Protein AF-A0A6G3ZE19-F1 (afdb_monomer_lite)

Sequence (238 aa):
MDHNRLGLTSGLGNVSIDSQGYLAPGDGRGIEMTGNVDITVTPPDTPRYLNRTYTRNLTMDRDRNLTVQLEKQAVGSPDISAFDVSATGQDVDLRFESNEQLSNVTVELGGDAAGTLTLADFSETNNSGTYVYSADVSSGRDGTFRATLIRAEDADGDDGASGRSESVTVDTEAPSVNVTVRDATDGNGVVNDGDEVRIEATVVENVTSVANVTADATGLGAGVVELTRRSPTPTPRR

Foldseek 3Di:
DDDDDDDPFKDWPQWDQDPVRDTDGHPDPDIDIDDFDFDFDDDPPDLQDPDDGDGDGDDDPDDPDDDDDDDGPPPAAWAKAPFDWDDDQQWIKTKIKTLADFPWWWKAKDWVFGDIDIPVQWDWDDDPRMIMTMHTRGGDDFTKIKIWTPFGAHPVGRTNRPRDMDMDGHDDDDKDKDKDKAFPPPRPRDDDPPTDIDIDIDIDDDHDDDPWDWDAPVVVVPGIGTDDDDPPDDDDDD

pLDDT: mean 80.15, std 20.49, range [32.19, 98.75]

Secondary structure (DSSP, 8-state):
--PPPPPTT-EEETEEE-TTS-EEE-SSSSPEEES---------SSGGGTT---------SS-S------------S--EEEEEEEEETTEEEEEEEESS-EEEEEEEEEET--EEEEGGG-EEEEETTEEEEEEEEE-S--EEEEEEEEEEEETT--B-----EEEEEE--SPPEEEEEEEE-SS-SS---TTPPEEEEEEEE-SSS-----EEEEGGGT-EEEEPPPPPPPPPPP-

Structure (mmCIF, N/CA/C/O backbone):
data_AF-A0A6G3ZE19-F1
#
_entry.id   AF-A0A6G3ZE19-F1
#
loop_
_atom_site.group_PDB
_atom_site.id
_atom_site.type_symbol
_atom_site.label_atom_id
_atom_site.label_alt_id
_atom_site.label_comp_id
_atom_site.label_asym_id
_atom_site.label_entity_id
_atom_site.label_seq_id
_atom_site.pdbx_PDB_ins_code
_atom_site.Cartn_x
_atom_site.Cartn_y
_atom_site.Cartn_z
_atom_site.occupancy
_atom_site.B_iso_or_equiv
_atom_site.auth_seq_id
_atom_site.auth_comp_id
_atom_site.auth_asym_id
_atom_site.auth_atom_id
_atom_site.pdbx_PDB_model_num
ATOM 1 N N . MET A 1 1 ? 19.698 15.635 -50.182 1.00 34.47 1 MET A N 1
ATOM 2 C CA . MET A 1 1 ? 20.598 14.513 -50.509 1.00 34.47 1 MET A CA 1
ATOM 3 C C . MET A 1 1 ? 21.898 14.841 -49.825 1.00 34.47 1 MET A C 1
ATOM 5 O O . MET A 1 1 ? 22.576 15.757 -50.271 1.00 34.47 1 MET A O 1
ATOM 9 N N . ASP A 1 2 ? 22.182 14.189 -48.707 1.00 34.19 2 ASP A N 1
ATOM 10 C CA . ASP A 1 2 ? 23.462 14.377 -48.037 1.00 34.19 2 ASP A CA 1
ATOM 11 C C . ASP A 1 2 ? 24.464 13.444 -48.702 1.00 34.19 2 ASP A C 1
ATOM 13 O O . ASP A 1 2 ? 24.286 12.227 -48.755 1.00 34.19 2 ASP A O 1
ATOM 17 N N . HIS A 1 3 ? 25.462 14.049 -49.335 1.00 32.19 3 HIS A N 1
ATOM 18 C CA . HIS A 1 3 ? 26.531 13.320 -49.990 1.00 32.19 3 HIS A CA 1
ATOM 19 C C . HIS A 1 3 ? 27.593 13.009 -48.940 1.00 32.19 3 HIS A C 1
ATOM 21 O O . HIS A 1 3 ? 28.161 13.924 -48.343 1.00 32.19 3 HIS A O 1
ATOM 27 N N . ASN A 1 4 ? 27.884 11.725 -48.747 1.00 36.91 4 ASN A N 1
ATOM 28 C CA . ASN A 1 4 ? 28.979 11.292 -47.888 1.00 36.91 4 ASN A CA 1
ATOM 29 C C . ASN A 1 4 ? 30.297 11.833 -48.453 1.00 36.91 4 ASN A C 1
ATOM 31 O O . ASN A 1 4 ? 30.671 11.537 -49.591 1.00 36.91 4 ASN A O 1
ATOM 35 N N . ARG A 1 5 ? 30.983 12.663 -47.668 1.00 45.59 5 ARG A N 1
ATOM 36 C CA . ARG A 1 5 ? 32.311 13.183 -47.992 1.00 45.59 5 ARG A CA 1
ATOM 37 C C . ARG A 1 5 ? 33.356 12.320 -47.300 1.00 45.59 5 ARG A C 1
ATOM 39 O O . ARG A 1 5 ? 33.256 12.079 -46.104 1.00 45.59 5 ARG A O 1
ATOM 46 N N . LEU A 1 6 ? 34.358 11.881 -48.057 1.00 47.91 6 LEU A N 1
ATOM 47 C CA . LEU A 1 6 ? 35.570 11.298 -47.489 1.00 47.91 6 LEU A CA 1
ATOM 48 C C . LEU A 1 6 ? 36.276 12.360 -46.631 1.00 47.91 6 LEU A C 1
ATOM 50 O O . LEU A 1 6 ? 36.337 13.531 -47.021 1.00 47.91 6 LEU A O 1
ATOM 54 N N . GLY A 1 7 ? 36.762 11.963 -45.454 1.00 45.22 7 GLY A N 1
ATOM 55 C CA . GLY A 1 7 ? 37.506 12.847 -44.562 1.00 45.22 7 GLY A CA 1
ATOM 56 C C . GLY A 1 7 ? 38.810 13.317 -45.209 1.00 45.22 7 GLY A C 1
ATOM 57 O O . GLY A 1 7 ? 39.361 12.654 -46.084 1.00 45.22 7 GLY A O 1
ATOM 58 N N . LEU A 1 8 ? 39.337 14.462 -44.766 1.00 47.94 8 LEU A N 1
ATOM 59 C CA . LEU A 1 8 ? 40.560 15.074 -45.320 1.00 47.94 8 LEU A CA 1
ATOM 60 C C . LEU A 1 8 ? 41.825 14.194 -45.197 1.00 47.94 8 LEU A C 1
ATOM 62 O O . LEU A 1 8 ? 42.864 14.540 -45.750 1.00 47.94 8 LEU A O 1
ATOM 66 N N . THR A 1 9 ? 41.746 13.072 -44.479 1.00 44.56 9 THR A N 1
ATOM 67 C CA . THR A 1 9 ? 42.825 12.095 -44.267 1.00 44.56 9 THR A CA 1
ATOM 68 C C . THR A 1 9 ? 42.580 10.749 -44.960 1.00 44.56 9 THR A C 1
ATOM 70 O O . THR A 1 9 ? 43.378 9.830 -44.790 1.00 44.56 9 THR A O 1
ATOM 73 N N . SER A 1 10 ? 41.499 10.607 -45.733 1.00 45.00 10 SER A N 1
ATOM 74 C CA . SER A 1 10 ? 41.161 9.374 -46.450 1.00 45.00 10 SER A CA 1
ATOM 75 C C . SER A 1 10 ? 41.803 9.362 -47.846 1.00 45.00 10 SER A C 1
ATOM 77 O O . SER A 1 10 ? 41.571 10.266 -48.648 1.00 45.00 10 SER A O 1
ATOM 79 N N . GLY A 1 11 ? 42.590 8.332 -48.159 1.00 54.56 11 GLY A N 1
ATOM 80 C CA . GLY A 1 11 ? 43.169 8.085 -49.481 1.00 54.56 11 GLY A CA 1
ATOM 81 C C . GLY A 1 11 ? 42.494 6.911 -50.196 1.00 54.56 11 GLY A C 1
ATOM 82 O O . GLY A 1 11 ? 42.144 5.910 -49.573 1.00 54.56 11 GLY A O 1
ATOM 83 N N . LEU A 1 12 ? 42.324 7.016 -51.517 1.00 55.16 12 LEU A N 1
ATOM 84 C CA . LEU A 1 12 ? 42.020 5.867 -52.374 1.00 55.16 12 LEU A CA 1
ATOM 85 C C . LEU A 1 12 ? 43.349 5.321 -52.908 1.00 55.16 12 LEU A C 1
ATOM 87 O O . LEU A 1 12 ? 43.943 5.883 -53.825 1.00 55.16 12 LEU A O 1
ATOM 91 N N . GLY A 1 13 ? 43.846 4.246 -52.308 1.00 60.00 13 GLY A N 1
ATOM 92 C CA . GLY A 1 13 ? 44.901 3.434 -52.891 1.00 60.00 13 GLY A CA 1
ATOM 93 C C . GLY A 1 13 ? 44.385 2.726 -54.144 1.00 60.00 13 GLY A C 1
ATOM 94 O O . GLY A 1 13 ? 43.267 2.206 -54.179 1.00 60.00 13 GLY A O 1
ATOM 95 N N . ASN A 1 14 ? 45.221 2.705 -55.184 1.00 57.81 14 ASN A N 1
ATOM 96 C CA . ASN A 1 14 ? 44.976 1.990 -56.436 1.00 57.81 14 ASN A CA 1
ATOM 97 C C . ASN A 1 14 ? 43.855 2.555 -57.341 1.00 57.81 14 ASN A C 1
ATOM 99 O O . ASN A 1 14 ? 43.327 1.858 -58.209 1.00 57.81 14 ASN A O 1
ATOM 103 N N . VAL A 1 15 ? 43.527 3.838 -57.177 1.00 59.66 15 VAL A N 1
ATOM 104 C CA . VAL A 1 15 ? 42.727 4.627 -58.125 1.00 59.66 15 VAL A CA 1
ATOM 105 C C . VAL A 1 15 ? 43.450 5.957 -58.343 1.00 59.66 15 VAL A C 1
ATOM 107 O O . VAL A 1 15 ? 43.863 6.598 -57.379 1.00 59.66 15 VAL A O 1
ATOM 110 N N . SER A 1 16 ? 43.644 6.366 -59.594 1.00 65.69 16 SER A N 1
ATOM 111 C CA . SER A 1 16 ? 44.195 7.678 -59.952 1.00 65.69 16 SER A CA 1
ATOM 112 C C . SER A 1 16 ? 43.100 8.579 -60.521 1.00 65.69 16 SER A C 1
ATOM 114 O O . SER A 1 16 ? 42.027 8.109 -60.896 1.00 65.69 16 SER A O 1
ATOM 116 N N . ILE A 1 17 ? 43.345 9.888 -60.554 1.00 62.28 17 ILE A N 1
ATOM 117 C CA . ILE A 1 17 ? 42.498 10.832 -61.285 1.00 62.28 17 ILE A CA 1
ATOM 118 C C . ILE A 1 17 ? 43.208 11.129 -62.603 1.00 62.28 17 ILE A C 1
ATOM 120 O O . ILE A 1 17 ? 44.372 11.536 -62.596 1.00 62.28 17 ILE A O 1
ATOM 124 N N . ASP A 1 18 ? 42.537 10.890 -63.728 1.00 62.12 18 ASP A N 1
ATOM 125 C CA . ASP A 1 18 ? 43.105 11.166 -65.042 1.00 62.12 18 ASP A CA 1
ATOM 126 C C . ASP A 1 18 ? 43.168 12.675 -65.339 1.00 62.12 18 ASP A C 1
ATOM 128 O O . ASP A 1 18 ? 42.662 13.522 -64.600 1.00 62.12 18 ASP A O 1
ATOM 132 N N . SER A 1 19 ? 43.791 13.032 -66.463 1.00 59.66 19 SER A N 1
ATOM 133 C CA . SER A 1 19 ? 43.926 14.435 -66.888 1.00 59.66 19 SER A CA 1
ATOM 134 C C . SER A 1 19 ? 42.597 15.169 -67.136 1.00 59.66 19 SER A C 1
ATOM 136 O O . SER A 1 19 ? 42.611 16.377 -67.362 1.00 59.66 19 SER A O 1
ATOM 138 N N . GLN A 1 20 ? 41.466 14.458 -67.136 1.00 59.12 20 GLN A N 1
ATOM 139 C CA . GLN A 1 20 ? 40.115 14.983 -67.331 1.00 59.12 20 GLN A CA 1
ATOM 140 C C . GLN A 1 20 ? 39.283 14.960 -66.036 1.00 59.12 20 GLN A C 1
ATOM 142 O O . GLN A 1 20 ? 38.123 15.369 -66.051 1.00 59.12 20 GLN A O 1
ATOM 147 N N . GLY A 1 21 ? 39.865 14.536 -64.909 1.00 50.88 21 GLY A N 1
ATOM 148 C CA . GLY A 1 21 ? 39.198 14.517 -63.609 1.00 50.88 21 GLY A CA 1
ATOM 149 C C . GLY A 1 21 ? 38.391 13.248 -63.323 1.00 50.88 21 GLY A C 1
ATOM 150 O O . GLY A 1 21 ? 37.690 13.209 -62.311 1.00 50.88 21 GLY A O 1
ATOM 151 N N . TYR A 1 22 ? 38.471 12.216 -64.169 1.00 49.94 22 TYR A N 1
ATOM 152 C CA . TYR A 1 22 ? 37.779 10.947 -63.938 1.00 49.94 22 TYR A CA 1
ATOM 153 C C . TYR A 1 22 ? 38.628 9.986 -63.107 1.00 49.94 22 TYR A C 1
ATOM 155 O O . TYR A 1 22 ? 39.854 9.965 -63.199 1.00 49.94 22 TYR A O 1
ATOM 163 N N . LEU A 1 23 ? 37.955 9.159 -62.305 1.00 58.16 23 LEU A N 1
ATOM 164 C CA . LEU A 1 23 ? 38.597 8.073 -61.570 1.00 58.16 23 LEU A CA 1
ATOM 165 C C . LEU A 1 23 ? 39.029 6.972 -62.549 1.00 58.16 23 LEU A C 1
ATOM 167 O O . LEU A 1 23 ? 38.192 6.399 -63.248 1.00 58.16 23 LEU A O 1
ATOM 171 N N . ALA A 1 24 ? 40.320 6.654 -62.563 1.00 58.03 24 ALA A N 1
ATOM 172 C CA . ALA A 1 24 ? 40.921 5.594 -63.359 1.00 58.03 24 ALA A CA 1
ATOM 173 C C . ALA A 1 24 ? 41.498 4.497 -62.442 1.00 58.03 24 ALA A C 1
ATOM 175 O O . ALA A 1 24 ? 42.141 4.813 -61.437 1.00 58.03 24 ALA A O 1
ATOM 176 N N . PRO A 1 25 ? 41.288 3.206 -62.750 1.00 60.12 25 PRO A N 1
ATOM 177 C CA . PRO A 1 25 ? 41.863 2.118 -61.963 1.00 60.12 25 PRO A CA 1
ATOM 178 C C . PRO A 1 25 ? 43.397 2.130 -62.060 1.00 60.12 25 PRO A C 1
ATOM 180 O O . PRO A 1 25 ? 43.951 2.333 -63.139 1.00 60.12 25 PRO A O 1
ATOM 183 N N . GLY A 1 26 ? 44.078 1.925 -60.931 1.00 65.50 26 GLY A N 1
ATOM 184 C CA . GLY A 1 26 ? 45.522 1.687 -60.882 1.00 65.50 26 GLY A CA 1
ATOM 185 C C . GLY A 1 26 ? 45.899 0.247 -61.251 1.00 65.50 26 GLY A C 1
ATOM 186 O O . GLY A 1 26 ? 45.035 -0.588 -61.520 1.00 65.50 26 GLY A O 1
ATOM 187 N N . ASP A 1 27 ? 47.200 -0.055 -61.241 1.00 63.69 27 ASP A N 1
ATOM 188 C CA . ASP A 1 27 ? 47.757 -1.340 -61.704 1.00 63.69 27 ASP A CA 1
ATOM 189 C C . ASP A 1 27 ? 47.481 -2.539 -60.765 1.00 63.69 27 ASP A C 1
ATOM 191 O O . ASP A 1 27 ? 47.719 -3.697 -61.120 1.00 63.69 27 ASP A O 1
ATOM 195 N N . GLY A 1 28 ? 46.989 -2.296 -59.549 1.00 58.66 28 GLY A N 1
ATOM 196 C CA . GLY A 1 28 ? 46.592 -3.328 -58.591 1.00 58.66 28 GLY A CA 1
ATOM 197 C C . GLY A 1 28 ? 45.170 -3.857 -58.822 1.00 58.66 28 GLY A C 1
ATOM 198 O O . GLY A 1 28 ? 44.357 -3.271 -59.538 1.00 58.66 28 GLY A O 1
ATOM 199 N N . ARG A 1 29 ? 44.811 -4.965 -58.164 1.00 52.25 29 ARG A N 1
ATOM 200 C CA . ARG A 1 29 ? 43.426 -5.468 -58.160 1.00 52.25 29 ARG A CA 1
ATOM 201 C C . ARG A 1 29 ? 42.640 -4.861 -56.996 1.00 52.25 29 ARG A C 1
ATOM 203 O O . ARG A 1 29 ? 43.008 -5.075 -55.848 1.00 52.25 29 ARG A O 1
ATOM 210 N N . GLY A 1 30 ? 41.508 -4.226 -57.299 1.00 54.94 30 GLY A N 1
ATOM 211 C CA . GLY A 1 30 ? 40.561 -3.701 -56.306 1.00 54.94 30 GLY A CA 1
ATOM 212 C C . GLY A 1 30 ? 40.768 -2.223 -55.968 1.00 54.94 30 GLY A C 1
ATOM 213 O O . GLY A 1 30 ? 41.707 -1.592 -56.442 1.00 54.94 30 GLY A O 1
ATOM 214 N N . ILE A 1 31 ? 39.856 -1.680 -55.164 1.00 57.56 31 ILE A N 1
ATOM 215 C CA . ILE A 1 31 ? 39.948 -0.336 -54.581 1.00 57.56 31 ILE A CA 1
ATOM 216 C C . ILE A 1 31 ? 40.436 -0.524 -53.145 1.00 57.56 31 ILE A C 1
ATOM 218 O O . ILE A 1 31 ? 39.810 -1.268 -52.390 1.00 57.56 31 ILE A O 1
ATOM 222 N N . GLU A 1 32 ? 41.542 0.117 -52.775 1.00 53.50 32 GLU A N 1
ATOM 223 C CA . GLU A 1 32 ? 42.041 0.137 -51.400 1.00 53.50 32 GLU A CA 1
ATOM 224 C C . GLU A 1 32 ? 41.673 1.490 -50.785 1.00 53.50 32 GLU A C 1
ATOM 226 O O . GLU A 1 32 ? 41.992 2.535 -51.340 1.00 53.50 32 GLU A O 1
ATOM 231 N N . MET A 1 33 ? 40.957 1.505 -49.665 1.00 55.44 33 MET A N 1
ATOM 232 C CA . MET A 1 33 ? 40.688 2.741 -48.925 1.00 55.44 33 MET A CA 1
ATOM 233 C C . MET A 1 33 ? 41.621 2.755 -47.719 1.00 55.44 33 MET A C 1
ATOM 235 O O . MET A 1 33 ? 41.529 1.872 -46.871 1.00 55.44 33 MET A O 1
ATOM 239 N N . THR A 1 34 ? 42.534 3.723 -47.652 1.00 50.06 34 THR A N 1
ATOM 240 C CA . THR A 1 34 ? 43.444 3.900 -46.515 1.00 50.06 34 THR A CA 1
ATOM 241 C C . THR A 1 34 ? 43.039 5.145 -45.730 1.00 50.06 34 THR A C 1
ATOM 243 O O . THR A 1 34 ? 42.884 6.229 -46.290 1.00 50.06 34 THR A O 1
ATOM 246 N N . GLY A 1 35 ? 42.816 4.993 -44.425 1.00 53.44 35 GLY A N 1
ATOM 247 C CA . GLY A 1 35 ? 42.426 6.085 -43.528 1.00 53.44 35 GLY A CA 1
ATOM 248 C C . GLY A 1 35 ? 41.257 5.726 -42.612 1.00 53.44 35 GLY A C 1
ATOM 249 O O . GLY A 1 35 ? 40.687 4.640 -42.697 1.00 53.44 35 GLY A O 1
ATOM 250 N N . ASN A 1 36 ? 40.912 6.648 -41.714 1.00 50.25 36 ASN A N 1
ATOM 251 C CA . ASN A 1 36 ? 39.804 6.461 -40.781 1.00 50.25 36 ASN A CA 1
ATOM 252 C C . ASN A 1 36 ? 38.470 6.509 -41.542 1.00 50.25 36 ASN A C 1
ATOM 254 O O . ASN A 1 36 ? 38.228 7.433 -42.322 1.00 50.25 36 ASN A O 1
ATOM 258 N N . VAL A 1 37 ? 37.608 5.523 -41.298 1.00 54.22 37 VAL A N 1
ATOM 259 C CA . VAL A 1 37 ? 36.220 5.493 -41.768 1.00 54.22 37 VAL A CA 1
ATOM 260 C C . VAL A 1 37 ? 35.322 5.646 -40.549 1.00 54.22 37 VAL A C 1
ATOM 262 O O . VAL A 1 37 ? 35.336 4.787 -39.668 1.00 54.22 37 VAL A O 1
ATOM 265 N N . ASP A 1 38 ? 34.531 6.716 -40.513 1.00 53.81 38 ASP A N 1
ATOM 266 C CA . ASP A 1 38 ? 33.501 6.899 -39.493 1.00 53.81 38 ASP A CA 1
ATOM 267 C C . ASP A 1 38 ? 32.202 6.237 -39.963 1.00 53.81 38 ASP A C 1
ATOM 269 O O . ASP A 1 38 ? 31.655 6.571 -41.016 1.00 53.81 38 ASP A O 1
ATOM 273 N N . ILE A 1 39 ? 31.701 5.281 -39.182 1.00 58.16 39 ILE A N 1
ATOM 274 C CA . ILE A 1 39 ? 30.388 4.665 -39.391 1.00 58.16 39 ILE A CA 1
ATOM 275 C C . ILE A 1 39 ? 29.471 5.176 -38.285 1.00 58.16 39 ILE A C 1
ATOM 277 O O . ILE A 1 39 ? 29.672 4.861 -37.113 1.00 58.16 39 ILE A O 1
ATOM 281 N N . THR A 1 40 ? 28.452 5.951 -38.652 1.00 54.38 40 THR A N 1
ATOM 282 C CA . THR A 1 40 ? 27.410 6.398 -37.722 1.00 54.38 40 THR A CA 1
ATOM 283 C C . THR A 1 40 ? 26.181 5.515 -37.878 1.00 54.38 40 THR A C 1
ATOM 285 O O . THR A 1 40 ? 25.619 5.412 -38.967 1.00 54.38 40 THR A O 1
ATOM 288 N N . VAL A 1 41 ? 25.754 4.880 -36.788 1.00 58.38 41 VAL A N 1
ATOM 289 C CA . VAL A 1 41 ? 24.484 4.151 -36.722 1.00 58.38 41 VAL A CA 1
ATOM 290 C C . VAL A 1 41 ? 23.542 4.941 -35.824 1.00 58.38 41 VAL A C 1
ATOM 292 O O . VAL A 1 41 ? 23.853 5.158 -34.655 1.00 58.38 41 VAL A O 1
ATOM 295 N N . THR A 1 42 ? 22.401 5.362 -36.366 1.00 59.56 42 THR A N 1
ATOM 296 C CA . THR A 1 42 ? 21.306 5.954 -35.589 1.00 59.56 42 THR A CA 1
ATOM 297 C C . THR A 1 42 ? 20.271 4.859 -35.334 1.00 59.56 42 THR A C 1
ATOM 299 O O . THR A 1 42 ? 19.582 4.458 -36.275 1.00 59.56 42 THR A O 1
ATOM 302 N N . PRO A 1 43 ? 20.194 4.300 -34.116 1.00 55.88 43 PRO A N 1
ATOM 303 C CA . PRO A 1 43 ? 19.164 3.324 -33.789 1.00 55.88 43 PRO A CA 1
ATOM 304 C C . PRO A 1 43 ? 17.772 3.985 -33.779 1.00 55.88 43 PRO A C 1
ATOM 306 O O . PRO A 1 43 ? 17.677 5.205 -33.649 1.00 55.88 43 PRO A O 1
ATOM 309 N N . PRO A 1 44 ? 16.685 3.206 -33.928 1.00 53.34 44 PRO A N 1
ATOM 310 C CA . PRO A 1 44 ? 15.333 3.730 -33.774 1.00 53.34 44 PRO A CA 1
ATOM 311 C C . PRO A 1 44 ? 15.103 4.242 -32.347 1.00 53.34 44 PRO A C 1
ATOM 313 O O . PRO A 1 44 ? 15.581 3.626 -31.388 1.00 53.34 44 PRO A O 1
ATOM 316 N N . ASP A 1 45 ? 14.320 5.319 -32.229 1.00 53.91 45 ASP A N 1
ATOM 317 C CA . ASP A 1 45 ? 13.879 5.910 -30.959 1.00 53.91 45 ASP A CA 1
ATOM 318 C C . ASP A 1 45 ? 12.958 4.938 -30.219 1.00 53.91 45 ASP A C 1
ATOM 320 O O . ASP A 1 45 ? 11.731 4.977 -30.297 1.00 53.91 45 ASP A O 1
ATOM 324 N N . THR A 1 46 ? 13.589 4.004 -29.526 1.00 53.72 46 THR A N 1
ATOM 325 C CA . THR A 1 46 ? 12.958 3.031 -28.646 1.00 53.72 46 THR A CA 1
ATOM 326 C C . THR A 1 46 ? 13.642 3.124 -27.287 1.00 53.72 46 THR A C 1
ATOM 328 O O . THR A 1 46 ? 14.825 3.485 -27.236 1.00 53.72 46 THR A O 1
ATOM 331 N N . PRO A 1 47 ? 12.954 2.758 -26.190 1.00 54.41 47 PRO A N 1
ATOM 332 C CA . PRO A 1 47 ? 13.544 2.753 -24.849 1.00 54.41 47 PRO A CA 1
ATOM 333 C C . PRO A 1 47 ? 14.901 2.035 -24.785 1.00 54.41 47 PRO A C 1
ATOM 335 O O . PRO A 1 47 ? 15.815 2.463 -24.090 1.00 54.41 47 PRO A O 1
ATOM 338 N N . ARG A 1 48 ? 15.065 1.014 -25.633 1.00 52.66 48 ARG A N 1
ATOM 339 C CA . ARG A 1 48 ? 16.259 0.179 -25.767 1.00 52.66 48 ARG A CA 1
ATOM 340 C C . ARG A 1 48 ? 17.533 0.905 -26.233 1.00 52.66 48 ARG A C 1
ATOM 342 O O . ARG A 1 48 ? 18.624 0.371 -26.041 1.00 52.66 48 ARG A O 1
ATOM 349 N N . TYR A 1 49 ? 17.432 2.078 -26.868 1.00 55.34 49 TYR A N 1
ATOM 350 C CA . TYR A 1 49 ? 18.581 2.757 -27.496 1.00 55.34 49 TYR A CA 1
ATOM 351 C C . TYR A 1 49 ? 18.648 4.280 -27.252 1.00 55.34 49 TYR A C 1
ATOM 353 O O . TYR A 1 49 ? 19.339 4.991 -27.985 1.00 55.34 49 TYR A O 1
ATOM 361 N N . LEU A 1 50 ? 17.957 4.797 -26.230 1.00 47.97 50 LEU A N 1
ATOM 362 C CA . LEU A 1 50 ? 17.860 6.237 -25.952 1.00 47.97 50 LEU A CA 1
ATOM 363 C C . LEU A 1 50 ? 19.226 6.921 -25.722 1.00 47.97 50 LEU A C 1
ATOM 365 O O . LEU A 1 50 ? 19.997 6.553 -24.836 1.00 47.97 50 LEU A O 1
ATOM 369 N N . ASN A 1 51 ? 19.471 7.993 -26.488 1.00 40.47 51 ASN A N 1
ATOM 370 C CA . ASN A 1 51 ? 20.456 9.056 -26.232 1.00 40.47 51 ASN A CA 1
ATOM 371 C C . ASN A 1 51 ? 21.914 8.629 -25.962 1.00 40.47 51 ASN A C 1
ATOM 373 O O . ASN A 1 51 ? 22.628 9.292 -25.204 1.00 40.47 51 ASN A O 1
ATOM 377 N N . ARG A 1 52 ? 22.413 7.570 -26.611 1.00 45.47 52 ARG A N 1
ATOM 378 C CA . ARG A 1 52 ? 23.848 7.237 -26.573 1.00 45.47 52 ARG A CA 1
ATOM 379 C C . ARG A 1 52 ? 24.442 7.098 -27.970 1.00 45.47 52 ARG A C 1
ATOM 381 O O . ARG A 1 52 ? 23.918 6.390 -28.823 1.00 45.47 52 ARG A O 1
ATOM 388 N N . THR A 1 53 ? 25.579 7.754 -28.185 1.00 45.91 53 THR A N 1
ATOM 389 C CA . THR A 1 53 ? 26.413 7.552 -29.374 1.00 45.91 53 THR A CA 1
ATOM 390 C C . THR A 1 53 ? 27.240 6.286 -29.180 1.00 45.91 53 THR A C 1
ATOM 392 O O . THR A 1 53 ? 28.090 6.225 -28.291 1.00 45.91 53 THR A O 1
ATOM 395 N N . TYR A 1 54 ? 27.011 5.277 -30.016 1.00 51.97 54 TYR A N 1
ATOM 396 C CA . TYR A 1 54 ? 27.811 4.055 -30.026 1.00 51.97 54 TYR A CA 1
ATOM 397 C C . TYR A 1 54 ? 28.960 4.213 -31.020 1.00 51.97 54 TYR A C 1
ATOM 399 O O . TYR A 1 54 ? 28.800 3.994 -32.219 1.00 51.97 54 TYR A O 1
ATOM 407 N N . THR A 1 55 ? 30.127 4.612 -30.520 1.00 48.38 55 THR A N 1
ATOM 408 C CA . THR A 1 55 ? 31.334 4.760 -31.340 1.00 48.38 55 THR A CA 1
ATOM 409 C C . THR A 1 55 ? 32.185 3.502 -31.230 1.00 48.38 55 THR A C 1
ATOM 411 O O . THR A 1 55 ? 32.665 3.169 -30.147 1.00 48.38 55 THR A O 1
ATOM 414 N N . ARG A 1 56 ? 32.420 2.809 -32.350 1.00 51.53 56 ARG A N 1
ATOM 415 C CA . ARG A 1 56 ? 33.409 1.726 -32.425 1.00 51.53 56 ARG A CA 1
ATOM 416 C C . ARG A 1 56 ? 34.559 2.157 -33.324 1.00 51.53 56 ARG A C 1
ATOM 418 O O . ARG A 1 56 ? 34.373 2.322 -34.524 1.00 51.53 56 ARG A O 1
ATOM 425 N N . ASN A 1 57 ? 35.749 2.300 -32.743 1.00 51.25 57 ASN A N 1
ATOM 426 C CA . ASN A 1 57 ? 36.969 2.502 -33.518 1.00 51.25 57 ASN A CA 1
ATOM 427 C C . ASN A 1 57 ? 37.321 1.194 -34.229 1.00 51.25 57 ASN A C 1
ATOM 429 O O . ASN A 1 57 ? 37.488 0.157 -33.587 1.00 51.25 57 ASN A O 1
ATOM 433 N N . LEU A 1 58 ? 37.408 1.243 -35.552 1.00 53.28 58 LEU A N 1
ATOM 434 C CA . LEU A 1 58 ? 37.690 0.087 -36.388 1.00 53.28 58 LEU A CA 1
ATOM 435 C C . LEU A 1 58 ? 39.030 0.307 -37.073 1.00 53.28 58 LEU A C 1
ATOM 437 O O . LEU A 1 58 ? 39.160 1.167 -37.939 1.00 53.28 58 LEU A O 1
ATOM 441 N N . THR A 1 59 ? 40.034 -0.469 -36.679 1.00 49.66 59 THR A N 1
ATOM 442 C CA . THR A 1 59 ? 41.304 -0.527 -37.404 1.00 49.66 59 THR A CA 1
ATOM 443 C C . THR A 1 59 ? 41.156 -1.571 -38.505 1.00 49.66 59 THR A C 1
ATOM 445 O O . THR A 1 59 ? 41.118 -2.768 -38.229 1.00 49.66 59 THR A O 1
ATOM 448 N N . MET A 1 60 ? 40.991 -1.123 -39.749 1.00 54.41 60 MET A N 1
ATOM 449 C CA . MET A 1 60 ? 40.874 -2.008 -40.909 1.00 54.41 60 MET A CA 1
ATOM 450 C C . MET A 1 60 ? 42.258 -2.281 -41.495 1.00 54.41 60 MET A C 1
ATOM 452 O O . MET A 1 60 ? 42.775 -1.449 -42.231 1.00 54.41 60 MET A O 1
ATOM 456 N N . ASP A 1 61 ? 42.830 -3.453 -41.211 1.00 53.06 61 ASP A N 1
ATOM 457 C CA . ASP A 1 61 ? 44.062 -3.880 -41.888 1.00 53.06 61 ASP A CA 1
ATOM 458 C C . ASP A 1 61 ? 43.785 -4.759 -43.122 1.00 53.06 61 ASP A C 1
ATOM 460 O O . ASP A 1 61 ? 44.513 -4.626 -44.102 1.00 53.06 61 ASP A O 1
ATOM 464 N N . ARG A 1 62 ? 42.764 -5.651 -43.130 1.00 52.34 62 ARG A N 1
ATOM 465 C CA . ARG A 1 62 ? 42.468 -6.561 -44.278 1.00 52.34 62 ARG A CA 1
ATOM 466 C C . ARG A 1 62 ? 41.022 -7.088 -44.425 1.00 52.34 62 ARG A C 1
ATOM 468 O O . ARG A 1 62 ? 40.792 -7.981 -45.246 1.00 52.34 62 ARG A O 1
ATOM 475 N N . ASP A 1 63 ? 40.040 -6.601 -43.672 1.00 53.28 63 ASP A N 1
ATOM 476 C CA . ASP A 1 63 ? 38.738 -7.286 -43.598 1.00 53.28 63 ASP A CA 1
ATOM 477 C C . ASP A 1 63 ? 37.738 -6.841 -44.678 1.00 53.28 63 ASP A C 1
ATOM 479 O O . ASP A 1 63 ? 37.460 -5.658 -44.845 1.00 53.28 63 ASP A O 1
ATOM 483 N N . ARG A 1 64 ? 37.150 -7.812 -45.401 1.00 51.75 64 ARG A N 1
ATOM 484 C CA . ARG A 1 64 ? 36.102 -7.567 -46.418 1.00 51.75 64 ARG A CA 1
ATOM 485 C C . ARG A 1 64 ? 34.677 -7.532 -45.857 1.00 51.75 64 ARG A C 1
ATOM 487 O O . ARG A 1 64 ? 33.794 -7.001 -46.517 1.00 51.75 64 ARG A O 1
ATOM 494 N N . ASN A 1 65 ? 34.454 -8.109 -44.675 1.00 51.72 65 ASN A N 1
ATOM 495 C CA . ASN A 1 65 ? 33.133 -8.257 -44.062 1.00 51.72 65 ASN A CA 1
ATOM 496 C C . ASN A 1 65 ? 33.192 -7.780 -42.611 1.00 51.72 65 ASN 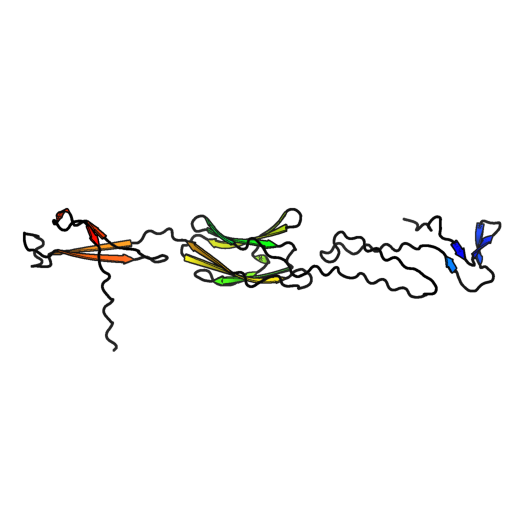A C 1
ATOM 498 O O . ASN A 1 65 ? 33.467 -8.559 -41.700 1.00 51.72 65 ASN A O 1
ATOM 502 N N . LEU A 1 66 ? 32.941 -6.493 -42.400 1.00 55.50 66 LEU A N 1
ATOM 503 C CA . LEU A 1 66 ? 32.858 -5.933 -41.064 1.00 55.50 66 LEU A CA 1
ATOM 504 C C . LEU A 1 66 ? 31.424 -6.046 -40.532 1.00 55.50 66 LEU A C 1
ATOM 506 O O . LEU A 1 66 ? 30.495 -5.520 -41.138 1.00 55.50 66 LEU A O 1
ATOM 510 N N . THR A 1 67 ? 31.256 -6.677 -39.370 1.00 50.22 67 THR A N 1
ATOM 511 C CA . THR A 1 67 ? 29.990 -6.660 -38.621 1.00 50.22 67 THR A CA 1
ATOM 512 C C . THR A 1 67 ? 30.137 -5.755 -37.400 1.00 50.22 67 THR A C 1
ATOM 514 O O . THR A 1 67 ? 30.994 -5.980 -36.540 1.00 50.22 67 THR A O 1
ATOM 517 N N . VAL A 1 68 ? 29.306 -4.716 -37.323 1.00 56.66 68 VAL A N 1
ATOM 518 C CA . VAL A 1 68 ? 29.161 -3.872 -36.132 1.00 56.66 68 VAL A CA 1
ATOM 519 C C . VAL A 1 68 ? 27.945 -4.372 -35.364 1.00 56.66 68 VAL A C 1
ATOM 521 O O . VAL A 1 68 ? 26.830 -4.321 -35.874 1.00 56.66 68 VAL A O 1
ATOM 524 N N . GLN A 1 69 ? 28.168 -4.870 -34.151 1.00 51.41 69 GLN A N 1
ATOM 525 C CA . GLN A 1 69 ? 27.099 -5.222 -33.226 1.00 51.41 69 GLN A CA 1
ATOM 526 C C . GLN A 1 69 ? 26.992 -4.106 -32.189 1.00 51.41 69 GLN A C 1
ATOM 528 O O . GLN A 1 69 ? 27.982 -3.764 -31.544 1.00 51.41 69 GLN A O 1
ATOM 533 N N . LEU A 1 70 ? 25.809 -3.505 -32.070 1.00 56.22 70 LEU A N 1
ATOM 534 C CA . LEU A 1 70 ? 25.508 -2.600 -30.967 1.00 56.22 70 LEU A CA 1
ATOM 535 C C . LEU A 1 70 ? 25.304 -3.463 -29.721 1.00 56.22 70 LEU A C 1
ATOM 537 O O . LEU A 1 70 ? 24.372 -4.267 -29.670 1.00 56.22 70 LEU A O 1
ATOM 541 N N . GLU A 1 71 ? 26.189 -3.341 -28.738 1.00 50.78 71 GLU A N 1
ATOM 542 C CA . GLU A 1 71 ? 25.994 -3.989 -27.444 1.00 50.78 71 GLU A CA 1
ATOM 543 C C . GLU A 1 71 ? 24.980 -3.166 -26.638 1.00 50.78 71 GLU A C 1
ATOM 545 O O . GLU A 1 71 ? 25.182 -1.969 -26.405 1.00 50.78 71 GLU A O 1
ATOM 550 N N . LYS A 1 72 ? 23.867 -3.804 -26.239 1.00 53.28 72 LYS A N 1
ATOM 551 C CA . LYS A 1 72 ? 22.944 -3.257 -25.234 1.00 53.28 72 LYS A CA 1
ATOM 552 C C . LYS A 1 72 ? 23.801 -2.897 -24.019 1.00 53.28 72 LYS A C 1
ATOM 554 O O . LYS A 1 72 ? 24.506 -3.759 -23.497 1.00 53.28 72 LYS A O 1
ATOM 559 N N . GLN A 1 73 ? 23.748 -1.645 -23.567 1.00 51.72 73 GLN A N 1
ATOM 560 C CA . GLN A 1 73 ? 24.201 -1.356 -22.210 1.00 51.72 73 GLN A CA 1
ATOM 561 C C . GLN A 1 73 ? 23.197 -2.065 -21.313 1.00 51.72 73 GLN A C 1
ATOM 563 O O . GLN A 1 73 ? 22.033 -1.678 -21.303 1.00 51.72 73 GLN A O 1
ATOM 568 N N . ALA A 1 74 ? 23.615 -3.162 -20.680 1.00 54.47 74 ALA A N 1
ATOM 569 C CA . ALA A 1 74 ? 22.821 -3.819 -19.660 1.00 54.47 74 ALA A CA 1
ATOM 570 C C . ALA A 1 74 ? 22.665 -2.816 -18.518 1.00 54.47 74 ALA A C 1
ATOM 572 O O . ALA A 1 74 ? 23.531 -2.694 -17.651 1.00 54.47 74 ALA A O 1
ATOM 573 N N . VAL A 1 75 ? 21.611 -2.014 -18.597 1.00 63.31 75 VAL A N 1
ATOM 574 C CA . VAL A 1 75 ? 21.042 -1.425 -17.407 1.00 63.31 75 VAL A CA 1
ATOM 575 C C . VAL A 1 75 ? 20.528 -2.598 -16.572 1.00 63.31 75 VAL A C 1
ATOM 577 O O . VAL A 1 75 ? 20.052 -3.586 -17.129 1.00 63.31 75 VAL A O 1
ATOM 580 N N . GLY A 1 76 ? 20.857 -2.599 -15.280 1.00 81.69 76 GLY A N 1
ATOM 581 C CA . GLY A 1 76 ? 20.450 -3.683 -14.385 1.00 81.69 76 GLY A CA 1
ATOM 582 C C . GLY A 1 76 ? 18.935 -3.682 -14.201 1.00 81.69 76 GLY A C 1
ATOM 583 O O . GLY A 1 76 ? 18.254 -2.840 -14.764 1.00 81.69 76 GLY A O 1
ATOM 584 N N . SER A 1 77 ? 18.414 -4.583 -13.371 1.00 91.38 77 SER A N 1
ATOM 585 C CA . SER A 1 77 ? 16.999 -4.528 -12.999 1.00 91.38 77 SER A CA 1
ATOM 586 C C . SER A 1 77 ? 16.615 -3.146 -12.452 1.00 91.38 77 SER A C 1
ATOM 588 O O . SER A 1 77 ? 17.445 -2.546 -11.750 1.00 91.38 77 SER A O 1
ATOM 590 N N . PRO A 1 78 ? 15.365 -2.699 -12.653 1.00 95.06 78 PRO A N 1
ATOM 591 C CA . PRO A 1 78 ? 14.867 -1.464 -12.072 1.00 95.06 78 PRO A CA 1
ATOM 592 C C . PRO A 1 78 ? 15.149 -1.376 -10.570 1.00 95.06 78 PRO A C 1
ATOM 594 O O . PRO A 1 78 ? 14.905 -2.318 -9.814 1.00 95.06 78 PRO A O 1
ATOM 597 N N . ASP A 1 79 ? 15.638 -0.227 -10.117 1.00 94.75 79 ASP A N 1
ATOM 598 C CA . ASP A 1 79 ? 15.714 0.100 -8.700 1.00 94.75 79 ASP A CA 1
ATOM 599 C C . ASP A 1 79 ? 14.415 0.779 -8.282 1.00 94.75 79 ASP A C 1
ATOM 601 O O . ASP A 1 79 ? 14.081 1.878 -8.734 1.00 94.75 79 ASP A O 1
ATOM 605 N N . ILE A 1 80 ? 13.664 0.093 -7.426 1.00 97.75 80 ILE A N 1
ATOM 606 C CA . ILE A 1 80 ? 12.413 0.601 -6.874 1.00 97.75 80 ILE A CA 1
ATOM 607 C C . ILE A 1 80 ? 12.721 1.417 -5.620 1.00 97.75 80 ILE A C 1
ATOM 609 O O . ILE A 1 80 ? 13.561 1.059 -4.798 1.00 97.75 80 ILE A O 1
ATOM 613 N N . SER A 1 81 ? 12.013 2.512 -5.393 1.00 97.38 81 SER A N 1
ATOM 614 C CA . SER A 1 81 ? 12.143 3.342 -4.192 1.00 97.38 81 SER A CA 1
ATOM 615 C C . SER A 1 81 ? 10.791 3.925 -3.788 1.00 97.38 81 SER A C 1
ATOM 617 O O . SER A 1 81 ? 9.805 3.735 -4.494 1.00 97.38 81 SER A O 1
ATOM 619 N N . ALA A 1 82 ? 10.730 4.537 -2.600 1.00 97.06 82 ALA A N 1
ATOM 620 C CA . ALA A 1 82 ? 9.533 5.202 -2.071 1.00 97.06 82 ALA A CA 1
ATOM 621 C C . ALA A 1 82 ? 8.226 4.385 -2.202 1.00 97.06 82 ALA A C 1
ATOM 623 O O . ALA A 1 82 ? 7.186 4.950 -2.522 1.00 97.06 82 ALA A O 1
ATOM 624 N N . PHE A 1 83 ? 8.297 3.063 -1.997 1.00 98.38 83 PHE A N 1
ATOM 625 C CA . PHE A 1 83 ? 7.123 2.190 -2.025 1.00 98.38 83 PHE A CA 1
ATOM 626 C C . PHE A 1 83 ? 6.314 2.421 -0.751 1.00 98.38 83 PHE A C 1
ATOM 628 O O . PHE A 1 83 ? 6.808 2.115 0.331 1.00 98.38 83 PHE A O 1
ATOM 635 N N . ASP A 1 84 ? 5.123 2.990 -0.889 1.00 98.56 84 ASP A N 1
ATOM 636 C CA . ASP A 1 84 ? 4.308 3.484 0.217 1.00 98.56 84 ASP A CA 1
ATOM 637 C C . ASP A 1 84 ? 2.819 3.255 -0.056 1.00 98.56 84 ASP A C 1
ATOM 639 O O . ASP A 1 84 ? 2.339 3.490 -1.168 1.00 98.56 84 ASP A O 1
ATOM 643 N N . VAL A 1 85 ? 2.094 2.817 0.975 1.00 98.44 85 VAL A N 1
ATOM 644 C CA . VAL A 1 85 ? 0.629 2.772 0.987 1.00 98.44 85 VAL A CA 1
ATOM 645 C C . VAL A 1 85 ? 0.163 3.800 2.008 1.00 98.44 85 VAL A C 1
ATOM 647 O O . VAL A 1 85 ? 0.372 3.619 3.208 1.00 98.44 85 VAL A O 1
ATOM 650 N N . SER A 1 86 ? -0.481 4.864 1.544 1.00 97.88 86 SER A N 1
ATOM 651 C CA . SER A 1 86 ? -0.933 5.967 2.394 1.00 97.88 86 SER A CA 1
ATOM 652 C C . SER A 1 86 ? -2.431 6.188 2.270 1.00 97.88 86 SER A C 1
ATOM 654 O O . SER A 1 86 ? -3.074 5.700 1.344 1.00 97.88 86 SER A O 1
ATOM 656 N N . ALA A 1 87 ? -3.001 6.888 3.251 1.00 97.50 87 ALA A N 1
ATOM 657 C CA . ALA A 1 87 ? -4.422 7.182 3.279 1.00 97.50 87 ALA A CA 1
ATOM 658 C C . ALA A 1 87 ? -4.695 8.655 3.597 1.00 97.50 87 ALA A C 1
ATOM 660 O O . ALA A 1 87 ? -4.082 9.230 4.502 1.00 97.50 87 ALA A O 1
ATOM 661 N N . THR A 1 88 ? -5.665 9.245 2.899 1.00 96.06 88 THR A N 1
ATOM 662 C CA . THR A 1 88 ? -6.239 10.558 3.214 1.00 96.06 88 THR A CA 1
ATOM 663 C C . THR A 1 88 ? -7.722 10.390 3.523 1.00 96.06 88 THR A C 1
ATOM 665 O O . THR A 1 88 ? -8.564 10.281 2.634 1.00 96.06 88 THR A O 1
ATOM 668 N N . GLY A 1 89 ? -8.066 10.352 4.812 1.00 95.19 89 GLY A N 1
ATOM 669 C CA . GLY A 1 89 ? -9.397 9.907 5.223 1.00 95.19 89 GLY A CA 1
ATOM 670 C C . GLY A 1 89 ? -9.572 8.430 4.874 1.00 95.19 89 GLY A C 1
ATOM 671 O O . GLY A 1 89 ? -8.785 7.609 5.327 1.00 95.19 89 GLY A O 1
ATOM 672 N N . GLN A 1 90 ? -10.580 8.110 4.062 1.00 96.38 90 GLN A N 1
ATOM 673 C CA . GLN A 1 90 ? -10.867 6.741 3.611 1.00 96.38 90 GLN A CA 1
ATOM 674 C C . GLN A 1 90 ? -10.364 6.425 2.198 1.00 96.38 90 GLN A C 1
ATOM 676 O O . GLN A 1 90 ? -10.720 5.391 1.630 1.00 96.38 90 GLN A O 1
ATOM 681 N N . ASP A 1 91 ? -9.607 7.341 1.606 1.00 97.44 91 ASP A N 1
ATOM 682 C CA . ASP A 1 91 ? -8.994 7.165 0.297 1.00 97.44 91 ASP A CA 1
ATOM 683 C C . ASP A 1 91 ? -7.579 6.633 0.482 1.00 97.44 91 ASP A C 1
ATOM 685 O O . ASP A 1 91 ? -6.821 7.212 1.261 1.00 97.44 91 ASP A O 1
ATOM 689 N N . VAL A 1 92 ? -7.266 5.503 -0.146 1.00 98.44 92 VAL A N 1
ATOM 690 C CA . VAL A 1 92 ? -6.022 4.757 0.051 1.00 98.44 92 VAL A CA 1
ATOM 691 C C . VAL A 1 92 ? -5.303 4.619 -1.275 1.00 98.44 92 VAL A C 1
ATOM 693 O O . VAL A 1 92 ? -5.804 3.969 -2.194 1.00 98.44 92 VAL A O 1
ATOM 696 N N . ASP A 1 93 ? -4.087 5.143 -1.311 1.00 98.38 93 ASP A N 1
ATOM 697 C CA . ASP A 1 93 ? -3.241 5.209 -2.489 1.00 98.38 93 ASP A CA 1
ATOM 698 C C . ASP A 1 93 ? -1.983 4.367 -2.305 1.00 98.38 93 ASP A C 1
ATOM 700 O O . ASP A 1 93 ? -1.399 4.286 -1.220 1.00 98.38 93 ASP A O 1
ATOM 704 N N . LEU A 1 94 ? -1.525 3.779 -3.405 1.00 98.62 94 LEU A N 1
ATOM 705 C CA . LEU A 1 94 ? -0.201 3.192 -3.531 1.00 98.62 94 LEU A CA 1
ATOM 706 C C . LEU A 1 94 ? 0.667 4.107 -4.388 1.00 98.62 94 LEU A C 1
ATOM 708 O O . LEU A 1 94 ? 0.287 4.469 -5.503 1.00 98.62 94 LEU A O 1
ATOM 712 N N . ARG A 1 95 ? 1.877 4.405 -3.913 1.00 98.50 95 ARG A N 1
ATOM 713 C CA . ARG A 1 95 ? 2.907 5.109 -4.678 1.00 98.50 95 ARG A CA 1
ATOM 714 C C . ARG A 1 95 ? 4.229 4.357 -4.623 1.00 98.50 95 ARG A C 1
ATOM 716 O O . ARG A 1 95 ? 4.599 3.822 -3.585 1.00 98.50 95 ARG A O 1
ATOM 723 N N . PHE A 1 96 ? 4.964 4.357 -5.730 1.00 98.62 96 PHE A N 1
ATOM 724 C CA . PHE A 1 96 ? 6.384 4.016 -5.738 1.00 98.62 96 PHE A CA 1
ATOM 725 C C . PHE A 1 96 ? 7.121 4.709 -6.881 1.00 98.62 96 PHE A C 1
ATOM 727 O O . PHE A 1 96 ? 6.515 5.256 -7.803 1.00 98.62 96 PHE A O 1
ATOM 734 N N . GLU A 1 97 ? 8.445 4.693 -6.807 1.00 98.25 97 GLU A N 1
ATOM 735 C CA . GLU A 1 97 ? 9.328 5.282 -7.805 1.00 98.25 97 GLU A CA 1
ATOM 736 C C . GLU A 1 97 ? 10.255 4.222 -8.397 1.00 98.25 97 GLU A C 1
ATOM 738 O O . GLU A 1 97 ? 10.624 3.258 -7.724 1.00 98.25 97 GLU A O 1
ATOM 743 N N . SER A 1 98 ? 10.644 4.410 -9.653 1.00 97.44 98 SER A N 1
ATOM 744 C CA . SER A 1 98 ? 11.655 3.616 -10.337 1.00 97.44 98 SER A CA 1
ATOM 745 C C . SER A 1 98 ? 12.644 4.524 -11.061 1.00 97.44 98 SER A C 1
ATOM 747 O O . SER A 1 98 ? 12.284 5.583 -11.579 1.00 97.44 98 SER A O 1
ATOM 749 N N . ASN A 1 99 ? 13.909 4.119 -11.109 1.00 94.19 99 ASN A N 1
ATOM 750 C CA . ASN A 1 99 ? 14.917 4.778 -11.940 1.00 94.19 99 ASN A CA 1
ATOM 751 C C . ASN A 1 99 ? 14.760 4.463 -13.442 1.00 94.19 99 ASN A C 1
ATOM 753 O O . ASN A 1 99 ? 15.475 5.045 -14.258 1.00 94.19 99 ASN A O 1
ATOM 757 N N . GLU A 1 100 ? 13.854 3.554 -13.807 1.00 92.69 100 GLU A N 1
ATOM 758 C CA . GLU A 1 100 ? 13.612 3.108 -15.177 1.00 92.69 100 GLU A CA 1
ATOM 759 C C . GLU A 1 100 ? 12.118 2.989 -15.469 1.00 92.69 100 GLU A C 1
ATOM 761 O O . GLU A 1 100 ? 11.297 2.849 -14.564 1.00 92.69 100 GLU A O 1
ATOM 766 N N . GLN A 1 101 ? 11.757 3.078 -16.750 1.00 95.06 101 GLN A N 1
ATOM 767 C CA . GLN A 1 101 ? 10.369 2.888 -17.147 1.00 95.06 101 GLN A CA 1
ATOM 768 C C . GLN A 1 101 ? 10.036 1.401 -17.119 1.00 95.06 101 GLN A C 1
ATOM 770 O O . GLN A 1 101 ? 10.733 0.592 -17.737 1.00 95.06 101 GLN A O 1
ATOM 775 N N . LEU A 1 102 ? 8.941 1.052 -16.457 1.00 96.31 102 LEU A N 1
ATOM 776 C CA . LEU A 1 102 ? 8.481 -0.322 -16.352 1.00 96.31 102 LEU A CA 1
ATOM 777 C C . LEU A 1 102 ? 7.598 -0.695 -17.545 1.00 96.31 102 LEU A C 1
ATOM 779 O O . LEU A 1 102 ? 6.752 0.080 -17.990 1.00 96.31 102 LEU A O 1
ATOM 783 N N . SER A 1 103 ? 7.783 -1.910 -18.055 1.00 96.62 103 SER A N 1
ATOM 784 C CA . SER A 1 103 ? 6.926 -2.517 -19.077 1.00 96.62 103 SER A CA 1
ATOM 785 C C . SER A 1 103 ? 5.878 -3.459 -18.482 1.00 96.62 103 SER A C 1
ATOM 787 O O . SER A 1 103 ? 4.859 -3.734 -19.121 1.00 96.62 103 SER A O 1
ATOM 789 N N . ASN A 1 104 ? 6.095 -3.920 -17.246 1.00 98.00 104 ASN A N 1
ATOM 790 C CA . ASN A 1 104 ? 5.171 -4.778 -16.522 1.00 98.00 104 ASN A CA 1
ATOM 791 C C . ASN A 1 104 ? 5.254 -4.518 -15.014 1.00 98.00 104 ASN A C 1
ATOM 793 O O . ASN A 1 104 ? 6.334 -4.471 -14.427 1.00 98.00 104 ASN A O 1
ATOM 797 N N . VAL A 1 105 ? 4.089 -4.393 -14.385 1.00 98.62 105 VAL A N 1
ATOM 798 C CA . VAL A 1 105 ? 3.936 -4.242 -12.938 1.00 98.62 105 VAL A CA 1
ATOM 799 C C . VAL A 1 105 ? 2.886 -5.234 -12.476 1.00 98.62 105 VAL A C 1
ATOM 801 O O . VAL A 1 105 ? 1.840 -5.389 -13.108 1.00 98.62 105 VAL A O 1
ATOM 804 N N . THR A 1 106 ? 3.154 -5.911 -11.366 1.00 98.56 106 THR A N 1
ATOM 805 C CA . THR A 1 106 ? 2.152 -6.715 -10.662 1.00 98.56 106 THR A CA 1
ATOM 806 C C . THR A 1 106 ? 2.255 -6.427 -9.177 1.00 98.56 106 THR A C 1
ATOM 808 O O . THR A 1 106 ? 3.298 -6.668 -8.570 1.00 98.56 106 THR A O 1
ATOM 811 N N . VAL A 1 107 ? 1.164 -5.946 -8.590 1.00 98.75 107 VAL A N 1
ATOM 812 C CA . VAL A 1 107 ? 1.026 -5.749 -7.146 1.00 98.75 107 VAL A CA 1
ATOM 813 C C . VAL A 1 107 ? -0.118 -6.615 -6.651 1.00 98.75 107 VAL A C 1
ATOM 815 O O . VAL A 1 107 ? -1.224 -6.534 -7.175 1.00 98.75 107 VAL A O 1
ATOM 818 N N . GLU A 1 108 ? 0.132 -7.435 -5.639 1.00 98.56 108 GLU A N 1
ATOM 819 C CA . GLU A 1 108 ? -0.906 -8.191 -4.946 1.00 98.56 108 GLU A CA 1
ATOM 820 C C . GLU A 1 108 ? -1.506 -7.335 -3.826 1.00 98.56 108 GLU A C 1
ATOM 822 O O . GLU A 1 108 ? -0.780 -6.790 -2.989 1.00 98.56 108 GLU A O 1
ATOM 827 N N . LEU A 1 109 ? -2.833 -7.206 -3.820 1.00 98.44 109 LEU A N 1
ATOM 828 C CA . LEU A 1 109 ? -3.566 -6.500 -2.776 1.00 98.44 109 LEU A CA 1
ATOM 829 C C . LEU A 1 109 ? -4.033 -7.476 -1.699 1.00 98.44 109 LEU A C 1
ATOM 831 O O . LEU A 1 109 ? -4.444 -8.603 -1.984 1.00 98.44 109 LEU A O 1
ATOM 835 N N . GLY A 1 110 ? -4.017 -7.026 -0.448 1.00 96.81 110 GLY A N 1
ATOM 836 C CA . GLY A 1 110 ? -4.505 -7.816 0.671 1.00 96.81 110 GLY A CA 1
ATOM 837 C C . GLY A 1 110 ? -5.072 -6.991 1.819 1.00 96.81 110 GLY A C 1
ATOM 838 O O . GLY A 1 110 ? -5.126 -5.763 1.777 1.00 96.81 110 GLY A O 1
ATOM 839 N N . GLY A 1 111 ? -5.474 -7.709 2.872 1.00 95.06 111 GLY A N 1
ATOM 840 C CA . GLY A 1 111 ? -6.284 -7.132 3.941 1.00 95.06 111 GLY A CA 1
ATOM 841 C C . GLY A 1 111 ? -7.736 -7.050 3.478 1.00 95.06 111 GLY A C 1
ATOM 842 O O . GLY A 1 111 ? -8.267 -8.049 2.997 1.00 95.06 111 GLY A O 1
ATOM 843 N N . ASP A 1 112 ? -8.340 -5.873 3.585 1.00 95.31 112 ASP A N 1
ATOM 844 C CA . ASP A 1 112 ? -9.700 -5.585 3.123 1.00 95.31 112 ASP A CA 1
ATOM 845 C C . ASP A 1 112 ? -9.752 -5.164 1.641 1.00 95.31 112 ASP A C 1
ATOM 847 O O . ASP A 1 112 ? -10.833 -5.082 1.043 1.00 95.31 112 ASP A O 1
ATOM 851 N N . ALA A 1 113 ? -8.593 -4.938 1.010 1.00 94.00 113 ALA A N 1
ATOM 852 C CA . ALA A 1 113 ? -8.449 -4.945 -0.446 1.00 94.00 113 ALA A CA 1
ATOM 853 C C . ALA A 1 113 ? -8.182 -6.368 -0.961 1.00 94.00 113 ALA A C 1
ATOM 855 O O . ALA A 1 113 ? -7.590 -7.199 -0.273 1.00 94.00 113 ALA A O 1
ATOM 856 N N . ALA A 1 114 ? -8.619 -6.644 -2.189 1.00 90.50 114 ALA A N 1
ATOM 857 C CA . ALA A 1 114 ? -8.424 -7.930 -2.844 1.00 90.50 114 ALA A CA 1
ATOM 858 C C . ALA A 1 114 ? -8.135 -7.738 -4.333 1.00 90.50 114 ALA A C 1
ATOM 860 O O . ALA A 1 114 ? -8.622 -6.791 -4.949 1.00 90.50 114 ALA A O 1
ATOM 861 N N . GLY A 1 115 ? -7.395 -8.681 -4.911 1.00 96.00 115 GLY A N 1
ATOM 862 C CA . GLY A 1 115 ? -7.052 -8.689 -6.329 1.00 96.00 115 GLY A CA 1
ATOM 863 C C . GLY A 1 115 ? -5.612 -8.267 -6.583 1.00 96.00 115 GLY A C 1
ATOM 864 O O . GLY A 1 115 ? -4.753 -8.354 -5.707 1.00 96.00 115 GLY A O 1
ATOM 865 N N . THR A 1 116 ? -5.349 -7.849 -7.815 1.00 97.88 116 THR A N 1
ATOM 866 C CA . THR A 1 116 ? -4.017 -7.462 -8.273 1.00 97.88 116 THR A CA 1
ATOM 867 C C . THR A 1 116 ? -4.101 -6.175 -9.071 1.00 97.88 116 THR A C 1
ATOM 869 O O . THR A 1 116 ? -4.970 -6.078 -9.936 1.00 97.88 116 THR A O 1
ATOM 872 N N . LEU A 1 117 ? -3.173 -5.251 -8.838 1.00 98.56 117 LEU A N 1
ATOM 873 C CA . LEU A 1 117 ? -2.947 -4.122 -9.735 1.00 98.56 117 LEU A CA 1
ATOM 874 C C . LEU A 1 117 ? -1.921 -4.522 -10.795 1.00 98.56 117 LEU A C 1
ATOM 876 O O . LEU A 1 117 ? -0.915 -5.179 -10.507 1.00 98.56 117 LEU A O 1
ATOM 880 N N . THR A 1 118 ? -2.190 -4.107 -12.020 1.00 98.62 118 THR A N 1
ATOM 881 C CA . THR A 1 118 ? -1.331 -4.236 -13.193 1.00 98.62 118 THR A CA 1
ATOM 882 C C . THR A 1 118 ? -0.824 -2.863 -13.611 1.00 98.62 118 THR A C 1
ATOM 884 O O . THR A 1 118 ? -1.340 -1.848 -13.155 1.00 98.62 118 THR A O 1
ATOM 887 N N . LEU A 1 119 ? 0.149 -2.799 -14.524 1.00 98.25 119 LEU A N 1
ATOM 888 C CA . LEU A 1 119 ? 0.667 -1.519 -15.029 1.00 98.25 119 LEU A CA 1
ATOM 889 C C . LEU A 1 119 ? -0.439 -0.567 -15.535 1.00 98.25 119 LEU A C 1
ATOM 891 O O . LEU A 1 119 ? -0.307 0.642 -15.396 1.00 98.25 119 LEU A O 1
ATOM 895 N N . ALA A 1 120 ? -1.537 -1.099 -16.082 1.00 98.31 120 ALA A N 1
ATOM 896 C CA . ALA A 1 120 ? -2.652 -0.299 -16.591 1.00 98.31 120 ALA A CA 1
ATOM 897 C C . ALA A 1 120 ? -3.448 0.439 -15.499 1.00 98.31 120 ALA A C 1
ATOM 899 O O . ALA A 1 1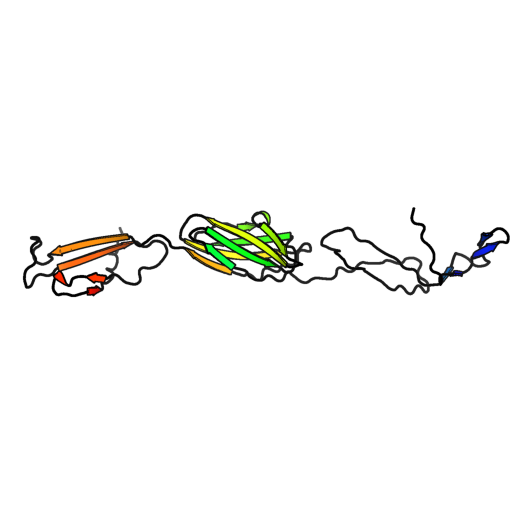20 ? -4.155 1.394 -15.816 1.00 98.31 120 ALA A O 1
ATOM 900 N N . ASP A 1 121 ? -3.336 0.004 -14.243 1.00 98.50 121 ASP A N 1
ATOM 901 C CA . ASP A 1 121 ? -4.001 0.627 -13.097 1.00 98.50 121 ASP A CA 1
ATOM 902 C C . ASP A 1 121 ? -3.197 1.816 -12.541 1.00 98.50 121 ASP A C 1
ATOM 904 O O . ASP A 1 121 ? -3.703 2.577 -11.720 1.00 98.50 121 ASP A O 1
ATOM 908 N N . PHE A 1 122 ? -1.949 1.999 -12.990 1.00 98.62 122 PHE A N 1
ATOM 909 C CA . PHE A 1 122 ? -1.082 3.079 -12.532 1.00 98.62 122 PHE A CA 1
ATOM 910 C C . PHE A 1 122 ? -1.128 4.290 -13.460 1.00 98.62 122 PHE A C 1
ATOM 912 O O . PHE A 1 122 ? -1.021 4.195 -14.683 1.00 98.62 122 PHE A O 1
ATOM 919 N N . SER A 1 123 ? -1.170 5.464 -12.841 1.00 98.31 123 SER A N 1
ATOM 920 C CA . SER A 1 123 ? -0.715 6.700 -13.465 1.00 98.31 123 SER A CA 1
ATOM 921 C C . SER A 1 123 ? 0.812 6.783 -13.382 1.00 98.31 123 SER A C 1
ATOM 923 O O . SER A 1 123 ? 1.394 6.581 -12.316 1.00 98.31 123 SER A O 1
ATOM 925 N N . GLU A 1 124 ? 1.461 7.069 -14.513 1.00 97.94 124 GLU A N 1
ATOM 926 C CA . GLU A 1 124 ? 2.913 7.243 -14.600 1.00 97.94 124 GLU A CA 1
ATOM 927 C C . GLU A 1 124 ? 3.259 8.714 -14.857 1.00 97.94 124 GLU A C 1
ATOM 929 O O . GLU A 1 124 ? 2.692 9.362 -15.741 1.00 97.94 124 GLU A O 1
ATOM 934 N N . THR A 1 125 ? 4.239 9.240 -14.124 1.00 97.38 125 THR A N 1
ATOM 935 C CA . THR A 1 125 ? 4.896 10.511 -14.461 1.00 97.38 125 THR A CA 1
ATOM 936 C C . THR A 1 125 ? 6.409 10.339 -14.490 1.00 97.38 125 THR A C 1
ATOM 938 O O . THR A 1 125 ? 6.961 9.552 -13.728 1.00 97.38 125 THR A O 1
ATOM 941 N N . ASN A 1 126 ? 7.095 11.086 -15.358 1.00 94.31 126 ASN A N 1
ATOM 942 C CA . ASN A 1 126 ? 8.556 11.117 -15.411 1.00 94.31 126 ASN A CA 1
ATOM 943 C C . ASN A 1 126 ? 9.056 12.474 -14.907 1.00 94.31 126 ASN A C 1
ATOM 945 O O . AS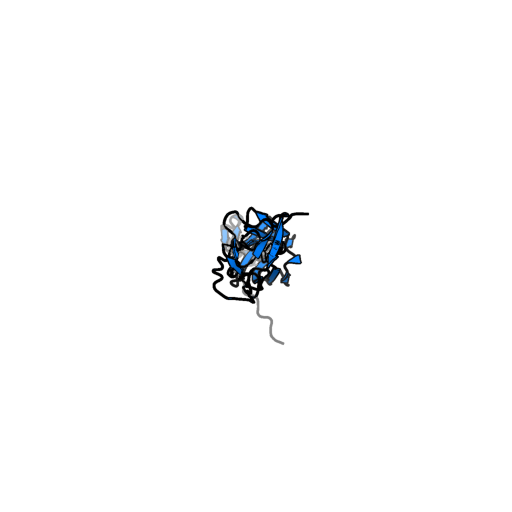N A 1 126 ? 8.767 13.515 -15.503 1.00 94.31 126 ASN A O 1
ATOM 949 N N . ASN A 1 127 ? 9.822 12.454 -13.820 1.00 88.38 127 ASN A N 1
ATOM 950 C CA . ASN A 1 127 ? 10.485 13.620 -13.264 1.00 88.38 127 ASN A CA 1
ATOM 951 C C . ASN A 1 127 ? 11.998 13.512 -13.473 1.00 88.38 127 ASN A C 1
ATOM 953 O O . ASN A 1 127 ? 12.728 13.010 -12.623 1.00 88.38 127 ASN A O 1
ATOM 957 N N . SER A 1 128 ? 12.472 14.017 -14.613 1.00 86.19 128 SER A N 1
ATOM 958 C CA . SER A 1 128 ? 13.906 14.117 -14.925 1.00 86.19 128 SER A CA 1
ATOM 959 C C . SER A 1 128 ? 14.672 12.785 -14.844 1.00 86.19 128 SER A C 1
ATOM 961 O O . SER A 1 128 ? 15.841 12.770 -14.462 1.00 86.19 128 SER A O 1
ATOM 963 N N . GLY A 1 129 ? 14.032 11.675 -15.224 1.00 82.38 129 GLY A N 1
ATOM 964 C CA . GLY A 1 129 ? 14.633 10.336 -15.219 1.00 82.38 129 GLY A CA 1
ATOM 965 C C . GLY A 1 129 ? 14.166 9.425 -14.084 1.00 82.38 129 GLY A C 1
ATOM 966 O O . GLY A 1 129 ? 14.464 8.240 -14.133 1.00 82.38 129 GLY A O 1
ATOM 967 N N . THR A 1 130 ? 13.402 9.938 -13.116 1.00 92.88 130 THR A N 1
ATOM 968 C CA . THR A 1 130 ? 12.690 9.110 -12.131 1.00 92.88 130 THR A CA 1
ATOM 969 C C . THR A 1 130 ? 11.238 8.934 -12.561 1.00 92.88 130 THR A C 1
ATOM 971 O O . THR A 1 130 ? 10.525 9.921 -12.763 1.00 92.88 130 THR A O 1
ATOM 974 N N . TYR A 1 131 ? 10.798 7.687 -12.686 1.00 97.44 131 TYR A N 1
ATOM 975 C CA . TYR A 1 131 ? 9.422 7.313 -12.991 1.00 97.44 131 TYR A CA 1
ATOM 976 C C . TYR A 1 131 ? 8.649 7.133 -11.694 1.00 97.44 131 TYR A C 1
ATOM 978 O O . TYR A 1 131 ? 9.107 6.462 -10.776 1.00 97.44 131 TYR A O 1
ATOM 986 N N . VAL A 1 132 ? 7.482 7.750 -11.611 1.00 98.31 132 VAL A N 1
ATOM 987 C CA . VAL A 1 132 ? 6.603 7.705 -10.448 1.00 98.31 132 VAL A CA 1
ATOM 988 C C . VAL A 1 132 ? 5.323 7.002 -10.856 1.00 98.31 132 VAL A C 1
ATOM 990 O O . VAL A 1 132 ? 4.663 7.454 -11.793 1.00 98.31 132 VAL A O 1
ATOM 993 N N . TYR A 1 133 ? 4.962 5.965 -10.112 1.00 98.62 133 TYR A N 1
ATOM 994 C CA . TYR A 1 133 ? 3.751 5.180 -10.298 1.00 98.62 133 TYR A CA 1
ATOM 995 C C . TYR A 1 133 ? 2.797 5.432 -9.132 1.00 98.62 133 TYR A C 1
ATOM 997 O O . TYR A 1 133 ? 3.194 5.324 -7.969 1.00 98.62 133 TYR A O 1
ATOM 1005 N N . SER A 1 134 ? 1.543 5.774 -9.431 1.00 98.50 134 SER A N 1
ATOM 1006 C CA . SER A 1 134 ? 0.487 5.943 -8.425 1.00 98.50 134 SER A CA 1
ATOM 1007 C C . SER A 1 134 ? -0.816 5.272 -8.852 1.00 98.50 134 SER A C 1
ATOM 1009 O O . SER A 1 134 ? -1.212 5.414 -10.010 1.00 98.50 134 SER A O 1
ATOM 1011 N N . ALA A 1 135 ? -1.460 4.555 -7.931 1.00 98.50 135 ALA A N 1
ATOM 1012 C CA . ALA A 1 135 ? -2.720 3.847 -8.159 1.00 98.50 135 ALA A CA 1
ATOM 1013 C C . ALA A 1 135 ? -3.612 3.863 -6.911 1.00 98.50 135 ALA A C 1
ATOM 1015 O O . ALA A 1 135 ? -3.111 3.754 -5.790 1.00 98.50 135 ALA A O 1
ATOM 1016 N N . ASP A 1 136 ? -4.925 3.904 -7.130 1.00 97.75 136 ASP A N 1
ATOM 1017 C CA . ASP A 1 136 ? -5.928 3.740 -6.082 1.00 97.75 136 ASP A CA 1
ATOM 1018 C C . ASP A 1 136 ? -5.955 2.282 -5.583 1.00 97.75 136 ASP A C 1
ATOM 1020 O O . ASP A 1 136 ? -6.091 1.334 -6.362 1.00 97.75 136 ASP A O 1
ATOM 1024 N N . VAL A 1 137 ? -5.870 2.083 -4.268 1.00 97.81 137 VAL A N 1
ATOM 1025 C CA . VAL A 1 137 ? -6.005 0.764 -3.621 1.00 97.81 137 VAL A CA 1
ATOM 1026 C C . VAL A 1 137 ? -7.428 0.547 -3.114 1.00 97.81 137 VAL A C 1
ATOM 1028 O O . VAL A 1 137 ? -7.978 -0.554 -3.212 1.00 97.81 137 VAL A O 1
ATOM 1031 N N . SER A 1 138 ? -8.028 1.577 -2.523 1.00 96.31 138 SER A N 1
ATOM 1032 C CA . SER A 1 138 ? -9.389 1.542 -1.990 1.00 96.31 138 SER A CA 1
ATOM 1033 C C . SER A 1 138 ? -9.897 2.960 -1.782 1.00 96.31 138 SER A C 1
ATOM 1035 O O . SER A 1 138 ? -9.132 3.822 -1.377 1.00 96.31 138 SER A O 1
ATOM 1037 N N . SER A 1 139 ? -11.199 3.177 -1.955 1.00 93.62 139 SER A N 1
ATOM 1038 C CA . SER A 1 139 ? -11.831 4.470 -1.696 1.00 93.62 139 SER A CA 1
ATOM 1039 C C . SER A 1 139 ? -13.093 4.326 -0.845 1.00 93.62 139 SER A C 1
ATOM 1041 O O . SER A 1 139 ? -13.907 3.419 -1.038 1.00 93.62 139 SER A O 1
ATOM 1043 N N . GLY A 1 140 ? -13.253 5.233 0.122 1.00 91.69 140 GLY A N 1
ATOM 1044 C CA . GLY A 1 140 ? -14.504 5.447 0.858 1.00 91.69 140 GLY A CA 1
ATOM 1045 C C . GLY A 1 140 ? -14.893 4.358 1.861 1.00 91.69 140 GLY A C 1
ATOM 1046 O O . GLY A 1 140 ? -16.082 4.191 2.133 1.00 91.69 140 GLY A O 1
ATOM 1047 N N . ARG A 1 141 ? -13.931 3.592 2.388 1.00 94.69 141 ARG A N 1
ATOM 1048 C CA . ARG A 1 141 ? -14.188 2.613 3.452 1.00 94.69 141 ARG A CA 1
ATOM 1049 C C . ARG A 1 141 ? -13.029 2.482 4.433 1.00 94.69 141 ARG A C 1
ATOM 1051 O O . ARG A 1 141 ? -11.867 2.591 4.047 1.00 94.69 141 ARG A O 1
ATOM 1058 N N . ASP A 1 142 ? -13.384 2.173 5.672 1.00 95.62 142 ASP A N 1
ATOM 1059 C CA . ASP A 1 142 ? -12.436 1.768 6.704 1.00 95.62 142 ASP A CA 1
ATOM 1060 C C . ASP A 1 142 ? -11.950 0.332 6.455 1.00 95.62 142 ASP A C 1
ATOM 1062 O O . ASP A 1 142 ? -12.595 -0.455 5.749 1.00 95.62 142 ASP A O 1
ATOM 1066 N N . GLY A 1 143 ? -10.797 -0.005 7.025 1.00 96.38 143 GLY A N 1
ATOM 1067 C CA . GLY A 1 143 ? -10.185 -1.321 6.893 1.00 96.38 143 GLY A CA 1
ATOM 1068 C C . GLY A 1 143 ? -8.666 -1.287 6.983 1.00 96.38 143 GLY A C 1
ATOM 1069 O O . GLY A 1 143 ? -8.039 -0.238 7.131 1.00 96.38 143 GLY A O 1
ATOM 1070 N N . THR A 1 144 ? -8.053 -2.461 6.884 1.00 96.88 144 THR A N 1
ATOM 1071 C CA . THR A 1 144 ? -6.603 -2.613 6.753 1.00 96.88 144 THR A CA 1
ATOM 1072 C C . THR A 1 144 ? -6.255 -2.986 5.323 1.00 96.88 144 THR A C 1
ATOM 1074 O O . THR A 1 144 ? -6.681 -4.024 4.826 1.00 96.88 144 THR A O 1
ATOM 1077 N N . PHE A 1 145 ? -5.437 -2.177 4.664 1.00 98.12 145 PHE A N 1
ATOM 1078 C CA . PHE A 1 145 ? -5.061 -2.338 3.265 1.00 98.12 145 PHE A CA 1
ATOM 1079 C C . PHE A 1 145 ? -3.577 -2.634 3.160 1.00 98.12 145 PHE A C 1
ATOM 1081 O O . PHE A 1 145 ? -2.761 -2.004 3.828 1.00 98.12 145 PHE A O 1
ATOM 1088 N N . ARG A 1 146 ? -3.222 -3.607 2.326 1.00 98.00 146 ARG A N 1
ATOM 1089 C CA . ARG A 1 146 ? -1.840 -4.002 2.069 1.00 98.00 146 ARG A CA 1
ATOM 1090 C C . ARG A 1 146 ? -1.606 -4.103 0.574 1.00 98.00 146 ARG A C 1
ATOM 1092 O O . ARG A 1 146 ? -2.456 -4.631 -0.141 1.00 98.00 146 ARG A O 1
ATOM 1099 N N . ALA A 1 147 ? -0.426 -3.681 0.145 1.00 98.62 147 ALA A N 1
ATOM 1100 C CA . ALA A 1 147 ? 0.069 -3.881 -1.206 1.00 98.62 147 ALA A CA 1
ATOM 1101 C C . ALA A 1 147 ? 1.430 -4.576 -1.151 1.00 98.62 147 ALA A C 1
ATOM 1103 O O . ALA A 1 147 ? 2.290 -4.195 -0.356 1.00 98.62 147 ALA A O 1
ATOM 1104 N N . THR A 1 148 ? 1.628 -5.578 -2.003 1.00 98.56 148 THR A N 1
ATOM 1105 C CA . THR A 1 148 ? 2.899 -6.289 -2.155 1.00 98.56 148 THR A CA 1
ATOM 1106 C C . THR A 1 148 ? 3.330 -6.255 -3.619 1.00 98.56 148 THR A C 1
ATOM 1108 O O . THR A 1 148 ? 2.634 -6.782 -4.481 1.00 98.56 148 THR A O 1
ATOM 1111 N N . LEU A 1 149 ? 4.472 -5.637 -3.920 1.00 98.56 149 LEU A N 1
ATOM 1112 C CA . LEU A 1 149 ? 5.041 -5.572 -5.265 1.00 98.56 149 LEU A CA 1
ATOM 1113 C C . LEU A 1 149 ? 5.675 -6.914 -5.639 1.00 98.56 149 LEU A C 1
ATOM 1115 O O . LEU A 1 149 ? 6.693 -7.307 -5.068 1.00 98.56 149 LEU A O 1
ATOM 1119 N N . ILE A 1 150 ? 5.070 -7.594 -6.610 1.00 98.44 150 ILE A N 1
ATOM 1120 C CA . ILE A 1 150 ? 5.471 -8.923 -7.085 1.00 98.44 150 ILE A CA 1
ATOM 1121 C C . ILE A 1 150 ? 6.349 -8.837 -8.332 1.00 98.44 150 ILE A C 1
ATOM 1123 O O . ILE A 1 150 ? 7.237 -9.668 -8.483 1.00 98.44 150 ILE A O 1
ATOM 1127 N N . ARG A 1 151 ? 6.094 -7.864 -9.218 1.00 98.19 151 ARG A N 1
ATOM 1128 C CA . ARG A 1 151 ? 6.877 -7.629 -10.444 1.00 98.19 151 ARG A CA 1
ATOM 1129 C C . ARG A 1 151 ? 7.019 -6.150 -10.752 1.00 98.19 151 ARG A C 1
ATOM 1131 O O . ARG A 1 151 ? 6.048 -5.405 -10.606 1.00 98.19 151 ARG A O 1
ATOM 1138 N N . ALA A 1 152 ? 8.201 -5.772 -11.216 1.00 98.12 152 ALA A N 1
ATOM 1139 C CA . ALA A 1 152 ? 8.539 -4.470 -11.761 1.00 98.12 152 ALA A CA 1
ATOM 1140 C C . ALA A 1 152 ? 9.588 -4.679 -12.861 1.00 98.12 152 ALA A C 1
ATOM 1142 O O . ALA A 1 152 ? 10.781 -4.485 -12.636 1.00 98.12 152 ALA A O 1
ATOM 1143 N N . GLU A 1 153 ? 9.134 -5.147 -14.024 1.00 97.06 153 GLU A N 1
ATOM 1144 C CA . GLU A 1 153 ? 10.001 -5.491 -15.155 1.00 97.06 153 GLU A CA 1
ATOM 1145 C C . GLU A 1 153 ? 10.192 -4.268 -16.062 1.00 97.06 153 GLU A C 1
ATOM 1147 O O . GLU A 1 153 ? 9.222 -3.573 -16.384 1.00 97.06 153 GLU A O 1
ATOM 1152 N N . ASP A 1 154 ? 11.420 -4.018 -16.510 1.00 93.69 154 ASP A N 1
ATOM 1153 C CA . ASP A 1 154 ? 11.721 -3.024 -17.547 1.00 93.69 154 ASP A CA 1
ATOM 1154 C C . ASP A 1 154 ? 11.339 -3.526 -18.958 1.00 93.69 154 ASP A C 1
ATOM 1156 O O . ASP A 1 154 ? 10.751 -4.595 -19.135 1.00 93.69 154 ASP A O 1
ATOM 1160 N N . ALA A 1 155 ? 11.655 -2.755 -20.003 1.00 89.25 155 ALA A N 1
ATOM 1161 C CA . ALA A 1 155 ? 11.377 -3.135 -21.395 1.00 89.25 155 ALA A CA 1
ATOM 1162 C C . ALA A 1 155 ? 12.182 -4.349 -21.899 1.00 89.25 155 ALA A C 1
ATOM 1164 O O . ALA A 1 155 ? 11.852 -4.912 -22.948 1.00 89.25 155 ALA A O 1
ATOM 1165 N N . ASP A 1 156 ? 13.239 -4.737 -21.194 1.00 85.50 156 ASP A N 1
ATOM 1166 C CA . ASP A 1 156 ? 14.074 -5.882 -21.523 1.00 85.50 156 ASP A CA 1
ATOM 1167 C C . ASP A 1 156 ? 13.747 -7.129 -20.679 1.00 85.50 156 ASP A C 1
ATOM 1169 O O . ASP A 1 156 ? 14.268 -8.210 -20.970 1.00 85.50 156 ASP A O 1
ATOM 1173 N N . GLY A 1 157 ? 12.824 -7.004 -19.720 1.00 90.38 157 GLY A N 1
ATOM 1174 C CA . GLY A 1 157 ? 12.325 -8.080 -18.867 1.00 90.38 157 GLY A CA 1
ATOM 1175 C C . GLY A 1 157 ? 13.111 -8.266 -17.567 1.00 90.38 157 GLY A C 1
ATOM 1176 O O . GLY A 1 157 ? 12.928 -9.287 -16.903 1.00 90.38 157 GLY A O 1
ATOM 1177 N N . ASP A 1 158 ? 13.988 -7.327 -17.211 1.00 91.00 158 ASP A N 1
ATOM 1178 C CA . ASP A 1 158 ? 14.740 -7.354 -15.959 1.00 91.00 158 ASP A CA 1
ATOM 1179 C C . ASP A 1 158 ? 13.820 -6.899 -14.803 1.00 91.00 158 ASP A C 1
ATOM 1181 O O . ASP A 1 158 ? 13.247 -5.814 -14.862 1.00 91.00 158 ASP A O 1
ATOM 1185 N N . ASP A 1 159 ? 13.642 -7.729 -13.763 1.00 96.38 159 ASP A N 1
ATOM 1186 C CA . ASP A 1 159 ? 12.667 -7.505 -12.674 1.00 96.38 159 ASP A CA 1
ATOM 1187 C C . ASP A 1 159 ? 13.299 -6.887 -11.413 1.00 96.38 159 ASP A C 1
ATOM 1189 O O . ASP A 1 159 ? 14.200 -7.466 -10.800 1.00 96.38 159 ASP A O 1
ATOM 1193 N N . GLY A 1 160 ? 12.793 -5.717 -11.012 1.00 96.38 160 GLY A N 1
ATOM 1194 C CA . GLY A 1 160 ? 13.193 -4.956 -9.826 1.00 96.38 160 GLY A CA 1
ATOM 1195 C C . GLY A 1 160 ? 12.320 -5.163 -8.579 1.00 96.38 160 GLY A C 1
ATOM 1196 O O . GLY A 1 160 ? 12.595 -4.579 -7.520 1.00 96.38 160 GLY A O 1
ATOM 1197 N N . ALA A 1 161 ? 11.252 -5.965 -8.659 1.00 93.38 161 ALA A N 1
ATOM 1198 C CA . ALA A 1 161 ? 10.344 -6.207 -7.543 1.00 93.38 161 ALA A CA 1
ATOM 1199 C C . ALA A 1 161 ? 11.002 -7.080 -6.474 1.00 93.38 161 ALA A C 1
ATOM 1201 O O . ALA A 1 161 ? 10.902 -8.299 -6.431 1.00 93.38 161 ALA A O 1
ATOM 1202 N N . SER A 1 162 ? 11.654 -6.432 -5.524 1.00 91.31 162 SER A N 1
ATOM 1203 C CA . SER A 1 162 ? 12.275 -7.072 -4.359 1.00 91.31 162 SER A CA 1
ATOM 1204 C C . SER A 1 162 ? 11.259 -7.603 -3.323 1.00 91.31 162 SER A C 1
ATOM 1206 O O . SER A 1 162 ? 11.600 -7.741 -2.151 1.00 91.31 162 SER A O 1
ATOM 1208 N N . GLY A 1 163 ? 10.007 -7.884 -3.718 1.00 92.31 163 GLY A N 1
ATOM 1209 C CA . GLY A 1 163 ? 8.942 -8.365 -2.827 1.00 92.31 163 GLY A CA 1
ATOM 1210 C C . GLY A 1 163 ? 8.484 -7.336 -1.789 1.00 92.31 163 GLY A C 1
ATOM 1211 O O . GLY A 1 163 ? 8.094 -7.704 -0.682 1.00 92.31 163 GLY A O 1
ATOM 1212 N N . ARG A 1 164 ? 8.594 -6.040 -2.105 1.00 96.94 164 ARG A N 1
ATOM 1213 C CA . ARG A 1 164 ? 8.281 -4.946 -1.171 1.00 96.94 164 ARG A CA 1
ATOM 1214 C C . ARG A 1 164 ? 6.820 -4.991 -0.764 1.00 96.94 164 ARG A C 1
ATOM 1216 O O . ARG A 1 164 ? 5.961 -5.192 -1.614 1.00 96.94 164 ARG A O 1
ATOM 1223 N N . SER A 1 165 ? 6.538 -4.784 0.517 1.00 97.81 165 SER A N 1
ATOM 1224 C CA . SER A 1 165 ? 5.176 -4.807 1.035 1.00 97.81 165 SER A CA 1
ATOM 1225 C C . SER A 1 165 ? 4.977 -3.711 2.064 1.00 97.81 165 SER A C 1
ATOM 1227 O O . SER A 1 165 ? 5.800 -3.575 2.961 1.00 97.81 165 SER A O 1
ATOM 1229 N N . GLU A 1 166 ? 3.850 -3.014 1.970 1.00 98.44 166 GLU A N 1
ATOM 1230 C CA . GLU A 1 166 ? 3.433 -1.980 2.921 1.00 98.44 166 GLU A CA 1
ATOM 1231 C C . GLU A 1 166 ? 1.949 -2.125 3.255 1.00 98.44 166 GLU A C 1
ATOM 1233 O O . GLU A 1 166 ? 1.189 -2.748 2.503 1.00 98.44 166 GLU A O 1
ATOM 1238 N N . SER A 1 167 ? 1.539 -1.584 4.403 1.00 97.75 167 SER A N 1
ATOM 1239 C CA . SER A 1 167 ? 0.145 -1.624 4.845 1.00 97.75 167 SER A CA 1
ATOM 1240 C C . SER A 1 167 ? -0.272 -0.396 5.641 1.00 97.75 167 SER A C 1
ATOM 1242 O O . SER A 1 167 ? 0.504 0.104 6.451 1.00 97.75 167 SER A O 1
ATOM 1244 N N . VAL A 1 168 ? -1.538 -0.010 5.505 1.00 98.12 168 VAL A N 1
ATOM 1245 C CA . VAL A 1 168 ? -2.175 1.070 6.265 1.00 98.12 168 VAL A CA 1
ATOM 1246 C C . VAL A 1 168 ? -3.510 0.601 6.840 1.00 98.12 168 VAL A C 1
ATOM 1248 O O . VAL A 1 168 ? -4.220 -0.185 6.212 1.00 98.12 168 VAL A O 1
ATOM 1251 N N . THR A 1 169 ? -3.863 1.086 8.028 1.00 97.56 169 THR A N 1
ATOM 1252 C CA . THR A 1 169 ? -5.194 0.897 8.618 1.00 97.56 169 THR A CA 1
ATOM 1253 C C . THR A 1 169 ? -5.918 2.234 8.647 1.00 97.56 169 THR A C 1
ATOM 1255 O O . THR A 1 169 ? -5.381 3.225 9.140 1.00 97.56 169 THR A O 1
ATOM 1258 N N . VAL A 1 170 ? -7.136 2.243 8.119 1.00 97.38 170 VAL A N 1
ATOM 1259 C CA . VAL A 1 170 ? -8.059 3.374 8.119 1.00 97.38 170 VAL A CA 1
ATOM 1260 C C . VAL A 1 170 ? -9.201 3.038 9.057 1.00 97.38 170 VAL A C 1
ATOM 1262 O O . VAL A 1 170 ? -9.865 2.030 8.851 1.00 97.38 170 VAL A O 1
ATOM 1265 N N . ASP A 1 171 ? -9.438 3.892 10.045 1.00 95.88 171 ASP A N 1
ATOM 1266 C CA . ASP A 1 171 ? -10.564 3.774 10.965 1.00 95.88 171 ASP A CA 1
ATOM 1267 C C . ASP A 1 171 ? -11.121 5.168 11.260 1.00 95.88 171 ASP A C 1
ATOM 1269 O O . ASP A 1 171 ? -10.423 6.035 11.798 1.00 95.88 171 ASP A O 1
ATOM 1273 N N . THR A 1 172 ? -12.351 5.409 10.824 1.00 94.38 172 THR A N 1
ATOM 1274 C CA . THR A 1 172 ? -13.048 6.690 10.957 1.00 94.38 172 THR A CA 1
ATOM 1275 C C . THR A 1 172 ? -14.354 6.560 11.733 1.00 94.38 172 THR A C 1
ATOM 1277 O O . THR A 1 172 ? -14.905 7.579 12.167 1.00 94.38 172 THR A O 1
ATOM 1280 N N . GLU A 1 173 ? -14.841 5.337 11.945 1.00 92.56 173 GLU A N 1
ATOM 1281 C CA . GLU A 1 173 ? -16.031 5.063 12.737 1.00 92.56 173 GLU A CA 1
ATOM 1282 C C . GLU A 1 173 ? -15.682 4.964 14.229 1.00 92.56 173 GLU A C 1
ATOM 1284 O O . GLU A 1 173 ? -14.764 4.273 14.650 1.00 92.56 173 GLU A O 1
ATOM 1289 N N . ALA A 1 174 ? -16.424 5.684 15.072 1.00 92.56 174 ALA A N 1
ATOM 1290 C CA . ALA A 1 174 ? -16.260 5.543 16.513 1.00 92.56 174 ALA A CA 1
ATOM 1291 C C . ALA A 1 174 ? -16.879 4.216 16.997 1.00 92.56 174 ALA A C 1
ATOM 1293 O O . ALA A 1 174 ? -17.950 3.840 16.508 1.00 92.56 174 ALA A O 1
ATOM 1294 N N . PRO A 1 175 ? -16.318 3.574 18.040 1.00 94.12 175 PRO A N 1
ATOM 1295 C CA . PRO A 1 175 ? -16.926 2.391 18.630 1.00 94.12 175 PRO A CA 1
ATOM 1296 C C . PRO A 1 175 ? -18.370 2.656 19.069 1.00 94.12 175 PRO A C 1
ATOM 1298 O O . PRO A 1 175 ? -18.679 3.696 19.662 1.00 94.12 175 PRO A O 1
ATOM 1301 N N . SER A 1 176 ? -19.257 1.679 18.874 1.00 94.88 176 SER A N 1
ATOM 1302 C CA . SER A 1 176 ? -20.621 1.752 19.410 1.00 94.88 176 SER A CA 1
ATOM 1303 C C . SER A 1 176 ? -20.693 1.120 20.798 1.00 94.88 176 SER A C 1
ATOM 1305 O O . SER A 1 176 ? -20.108 0.065 21.050 1.00 94.88 176 SER A O 1
ATOM 1307 N N . VAL A 1 177 ? -21.416 1.764 21.719 1.00 95.12 177 VAL A N 1
ATOM 1308 C CA . VAL A 1 177 ? -21.520 1.330 23.119 1.00 95.12 177 VAL A CA 1
ATOM 1309 C C . VAL A 1 177 ? -22.986 1.188 23.515 1.00 95.12 177 VAL A C 1
ATOM 1311 O O . VAL A 1 177 ? -23.738 2.158 23.506 1.00 95.12 177 VAL A O 1
ATOM 1314 N N . ASN A 1 178 ? -23.374 -0.016 23.933 1.00 95.75 178 ASN A N 1
ATOM 1315 C CA . ASN A 1 178 ? -24.670 -0.296 24.547 1.00 95.75 178 ASN A CA 1
ATOM 1316 C C . ASN A 1 178 ? -24.476 -0.622 26.027 1.00 95.75 178 ASN A C 1
ATOM 1318 O O . ASN A 1 178 ? -23.826 -1.612 26.363 1.00 95.75 178 ASN A O 1
ATOM 1322 N N . VAL A 1 179 ? -25.051 0.194 26.910 1.00 95.31 179 VAL A N 1
ATOM 1323 C CA . VAL A 1 179 ? -24.894 0.059 28.365 1.00 95.31 179 VAL A CA 1
ATOM 1324 C C . VAL A 1 179 ? -26.183 -0.451 28.996 1.00 95.31 179 VAL A C 1
ATOM 1326 O O . VAL A 1 179 ? -27.277 -0.008 28.656 1.00 95.31 179 VAL A O 1
ATOM 1329 N N . THR A 1 180 ? -26.046 -1.353 29.962 1.00 93.69 180 THR A N 1
ATOM 1330 C CA . THR A 1 180 ? -27.116 -1.740 30.880 1.00 93.69 180 THR A CA 1
ATOM 1331 C C . THR A 1 180 ? -26.661 -1.510 32.314 1.00 93.69 180 THR A C 1
ATOM 1333 O O . THR A 1 180 ? -25.531 -1.831 32.683 1.00 93.69 180 THR A O 1
ATOM 1336 N N . VAL A 1 181 ? -27.553 -0.938 33.119 1.00 92.94 181 VAL A N 1
ATOM 1337 C CA . VAL A 1 181 ? -27.357 -0.737 34.554 1.00 92.94 181 VAL A CA 1
ATOM 1338 C C . VAL A 1 181 ? -28.545 -1.363 35.258 1.00 92.94 181 VAL A C 1
ATOM 1340 O O . VAL A 1 181 ? -29.690 -1.101 34.885 1.00 92.94 181 VAL A O 1
ATOM 1343 N N . ARG A 1 182 ? -28.280 -2.215 36.245 1.00 93.75 182 ARG A N 1
ATOM 1344 C CA . ARG A 1 182 ? -29.324 -2.828 37.064 1.00 93.75 182 ARG A CA 1
ATOM 1345 C C . ARG A 1 182 ? -28.939 -2.820 38.529 1.00 93.75 182 ARG A C 1
ATOM 1347 O O . ARG A 1 182 ? -27.784 -3.079 38.865 1.00 93.75 182 ARG A O 1
ATOM 1354 N N . ASP A 1 183 ? -29.934 -2.574 39.364 1.00 94.44 183 ASP A N 1
ATOM 1355 C CA . ASP A 1 183 ? -29.906 -3.013 40.749 1.00 94.44 183 ASP A CA 1
ATOM 1356 C C . ASP A 1 183 ? -29.889 -4.551 40.747 1.00 94.44 183 ASP A C 1
ATOM 1358 O O . ASP A 1 183 ? -30.768 -5.207 40.180 1.00 94.44 183 ASP A O 1
ATOM 1362 N N . ALA A 1 184 ? -28.799 -5.110 41.262 1.00 94.56 184 ALA A N 1
ATOM 1363 C CA . ALA A 1 184 ? -28.544 -6.539 41.306 1.00 94.56 184 ALA A CA 1
ATOM 1364 C C . ALA A 1 184 ? -28.914 -7.159 42.660 1.00 94.56 184 ALA A C 1
ATOM 1366 O O . ALA A 1 184 ? -28.862 -8.387 42.765 1.00 94.56 184 ALA A O 1
ATOM 1367 N N . THR A 1 185 ? -29.292 -6.354 43.661 1.00 95.38 185 THR A N 1
ATOM 1368 C CA . THR A 1 185 ? -29.702 -6.852 44.977 1.00 95.38 185 THR A CA 1
ATOM 1369 C C . THR A 1 185 ? -31.106 -7.434 44.921 1.00 95.38 185 THR A C 1
ATOM 1371 O O . THR A 1 185 ? -31.293 -8.607 45.251 1.00 95.38 185 THR A O 1
ATOM 1374 N N . ASP A 1 186 ? -32.096 -6.638 44.502 1.00 92.94 186 ASP A N 1
ATOM 1375 C CA . ASP A 1 186 ? -33.504 -7.057 44.496 1.00 92.94 186 ASP A CA 1
ATOM 1376 C C . ASP A 1 186 ? -34.278 -6.687 43.214 1.00 92.94 186 ASP A C 1
ATOM 1378 O O . ASP A 1 186 ? -35.353 -7.240 42.962 1.00 92.94 186 ASP A O 1
ATOM 1382 N N . GLY A 1 187 ? -33.706 -5.843 42.351 1.00 93.75 187 GLY A N 1
ATOM 1383 C CA . GLY A 1 187 ? -34.245 -5.522 41.033 1.00 93.75 187 GLY A CA 1
ATOM 1384 C C . GLY A 1 187 ? -35.476 -4.618 41.079 1.00 93.75 187 GLY A C 1
ATOM 1385 O O . GLY A 1 187 ? -36.225 -4.562 40.099 1.00 93.75 187 GLY A O 1
ATOM 1386 N N . ASN A 1 188 ? -35.709 -3.921 42.194 1.00 93.31 188 ASN A N 1
ATOM 1387 C CA . ASN A 1 188 ? -36.851 -3.023 42.359 1.00 93.31 188 ASN A CA 1
ATOM 1388 C C . ASN A 1 188 ? -36.620 -1.638 41.707 1.00 93.31 188 ASN A C 1
ATOM 1390 O O . ASN A 1 188 ? -37.563 -0.855 41.565 1.00 93.31 188 ASN A O 1
ATOM 1394 N N . GLY A 1 189 ? -35.383 -1.355 41.277 1.00 91.44 189 GLY A N 1
ATOM 1395 C CA . GLY A 1 189 ? -34.990 -0.114 40.602 1.00 91.44 189 GLY A CA 1
ATOM 1396 C C . GLY A 1 189 ? -34.595 1.034 41.539 1.00 91.44 189 GLY A C 1
ATOM 1397 O O . GLY A 1 189 ? -34.337 2.140 41.064 1.00 91.44 189 GLY A O 1
ATOM 1398 N N . VAL A 1 190 ? -34.534 0.789 42.845 1.00 91.38 190 VAL A N 1
ATOM 1399 C CA . VAL A 1 190 ? -34.051 1.694 43.891 1.00 91.38 190 VAL A CA 1
ATOM 1400 C C . VAL A 1 190 ? -32.688 1.194 44.359 1.00 91.38 190 VAL A C 1
ATOM 1402 O O . VAL A 1 190 ? -32.510 0.006 44.576 1.00 91.38 190 VAL A O 1
ATOM 1405 N N . VAL A 1 191 ? -31.731 2.107 44.526 1.00 91.31 191 VAL A N 1
ATOM 1406 C CA . VAL A 1 191 ? -30.386 1.790 45.027 1.00 91.31 191 VAL A CA 1
ATOM 1407 C C . VAL A 1 191 ? -30.193 2.496 46.367 1.00 91.31 191 VAL A C 1
ATOM 1409 O O . VAL A 1 191 ? -30.151 3.726 46.419 1.00 91.31 191 VAL A O 1
ATOM 1412 N N . ASN A 1 192 ? -30.104 1.721 47.442 1.00 90.62 192 ASN A N 1
ATOM 1413 C CA . ASN A 1 192 ? -29.848 2.157 48.811 1.00 90.62 192 ASN A CA 1
ATOM 1414 C C . ASN A 1 192 ? -28.439 1.746 49.269 1.00 90.62 192 ASN A C 1
ATOM 1416 O O . ASN A 1 192 ? -27.722 1.005 48.594 1.00 90.62 192 ASN A O 1
ATOM 1420 N N . ASP A 1 193 ? -28.051 2.203 50.462 1.00 90.00 193 ASP A N 1
ATOM 1421 C CA . ASP A 1 193 ? -26.822 1.746 51.110 1.00 90.00 193 ASP A CA 1
ATOM 1422 C C . ASP A 1 193 ? -26.824 0.218 51.269 1.00 90.00 193 ASP A C 1
ATOM 1424 O O . ASP A 1 193 ? -27.711 -0.361 51.899 1.00 90.00 193 ASP A O 1
ATOM 1428 N N . GLY A 1 194 ? -25.786 -0.419 50.725 1.00 88.00 194 GLY A N 1
ATOM 1429 C CA . GLY A 1 194 ? -25.618 -1.871 50.731 1.00 88.00 194 GLY A CA 1
ATOM 1430 C C . GLY A 1 194 ? -26.048 -2.573 49.442 1.00 88.00 194 GLY A C 1
ATOM 1431 O O . GLY A 1 194 ? -25.777 -3.768 49.326 1.00 88.00 194 GLY A O 1
ATOM 1432 N N . ASP A 1 195 ? -26.642 -1.862 48.477 1.00 92.88 195 ASP A N 1
ATOM 1433 C CA . ASP A 1 195 ? -27.050 -2.462 47.206 1.00 92.88 195 ASP A CA 1
ATOM 1434 C C . ASP A 1 195 ? -25.886 -2.669 46.224 1.00 92.88 195 ASP A C 1
ATOM 1436 O O . ASP A 1 195 ? -24.978 -1.842 46.103 1.00 92.88 195 ASP A O 1
ATOM 1440 N N . GLU A 1 196 ? -25.924 -3.779 45.480 1.00 93.44 196 GLU A N 1
ATOM 1441 C CA . GLU A 1 196 ? -25.012 -4.030 44.365 1.00 93.44 196 GLU A CA 1
ATOM 1442 C C . GLU A 1 196 ? -25.606 -3.442 43.081 1.00 93.44 196 GLU A C 1
ATOM 1444 O O . GLU A 1 196 ? -26.639 -3.893 42.588 1.00 93.44 196 GLU A O 1
ATOM 1449 N N . VAL A 1 197 ? -24.911 -2.477 42.477 1.00 93.38 197 VAL A N 1
ATOM 1450 C CA . VAL A 1 197 ? -25.226 -2.013 41.121 1.00 93.38 197 VAL A CA 1
ATOM 1451 C C . VAL A 1 197 ? -24.323 -2.713 40.125 1.00 93.38 197 VAL A C 1
ATOM 1453 O O . VAL A 1 197 ? -23.095 -2.674 40.224 1.00 93.38 197 VAL A O 1
ATOM 1456 N N . ARG A 1 198 ? -24.932 -3.316 39.108 1.00 93.44 198 ARG A N 1
ATOM 1457 C CA . ARG A 1 198 ? -24.211 -3.969 38.024 1.00 93.44 198 ARG A CA 1
ATOM 1458 C C . ARG A 1 198 ? -24.282 -3.142 36.753 1.00 93.44 198 ARG A C 1
ATOM 1460 O O . ARG A 1 198 ? -25.367 -2.903 36.227 1.00 93.44 198 ARG A O 1
ATOM 1467 N N . ILE A 1 199 ? -23.107 -2.782 36.247 1.00 94.06 199 ILE A N 1
ATOM 1468 C CA . ILE A 1 199 ? -22.912 -2.074 34.981 1.00 94.06 199 ILE A CA 1
ATOM 1469 C C . ILE A 1 199 ? -22.321 -3.064 33.979 1.00 94.06 199 ILE A C 1
ATOM 1471 O O . ILE A 1 199 ? -21.268 -3.654 34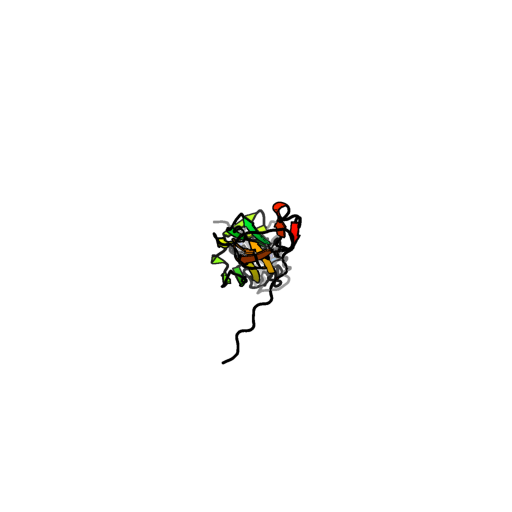.218 1.00 94.06 199 ILE A O 1
ATOM 1475 N N . GLU A 1 200 ? -23.002 -3.261 32.859 1.00 93.81 200 GLU A N 1
ATOM 1476 C CA . GLU A 1 200 ? -22.518 -4.079 31.749 1.00 93.81 200 GLU A CA 1
ATOM 1477 C C . GLU A 1 200 ? -22.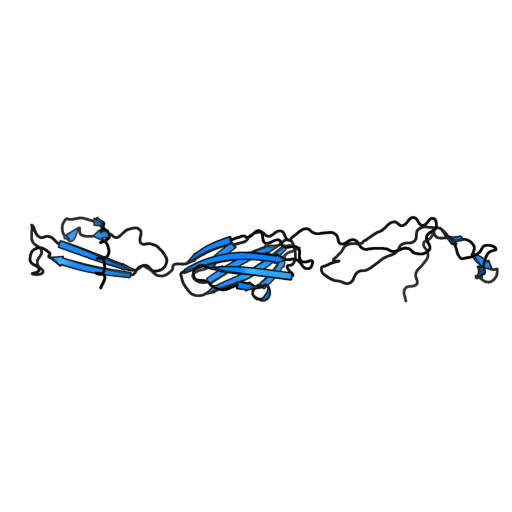548 -3.233 30.476 1.00 93.81 200 GLU A C 1
ATOM 1479 O O . GLU A 1 200 ? -23.563 -2.612 30.166 1.00 93.81 200 GLU A O 1
ATOM 1484 N N . ALA A 1 201 ? -21.444 -3.220 29.730 1.00 94.88 201 ALA A N 1
ATOM 1485 C CA . ALA A 1 201 ? -21.355 -2.564 28.432 1.00 94.88 201 ALA A CA 1
ATOM 1486 C C . ALA A 1 201 ? -21.050 -3.597 27.346 1.00 94.88 201 ALA A C 1
ATOM 1488 O O . ALA A 1 201 ? -20.184 -4.457 27.513 1.00 94.88 201 ALA A O 1
ATOM 1489 N N . THR A 1 202 ? -21.755 -3.497 26.225 1.00 93.69 202 THR A N 1
ATOM 1490 C CA . THR A 1 202 ? -21.394 -4.158 24.971 1.00 93.69 202 THR A CA 1
ATOM 1491 C C . THR A 1 202 ? -20.786 -3.101 24.069 1.00 93.69 202 THR A C 1
ATOM 1493 O O . THR A 1 202 ? -21.483 -2.162 23.687 1.00 93.69 202 THR A O 1
ATOM 1496 N N . VAL A 1 203 ? -19.497 -3.241 23.766 1.00 94.44 203 VAL A N 1
ATOM 1497 C CA . VAL A 1 203 ? -18.782 -2.351 22.849 1.00 94.44 203 VAL A CA 1
ATOM 1498 C C . VAL A 1 203 ? -18.512 -3.106 21.558 1.00 94.44 203 VAL A C 1
ATOM 1500 O O . VAL A 1 203 ? -18.007 -4.230 21.609 1.00 94.44 203 VAL A O 1
ATOM 1503 N N . VAL A 1 204 ? -18.865 -2.506 20.426 1.00 93.50 204 VAL A N 1
ATOM 1504 C CA . VAL A 1 204 ? -18.564 -3.035 19.093 1.00 93.50 204 VAL A CA 1
ATOM 1505 C C . VAL A 1 204 ? -17.598 -2.080 18.410 1.00 93.50 204 VAL A C 1
ATOM 1507 O O . VAL A 1 204 ? -17.878 -0.887 18.323 1.00 93.50 204 VAL A O 1
ATOM 1510 N N . GLU A 1 205 ? -16.484 -2.642 17.953 1.00 93.38 205 GLU A N 1
ATOM 1511 C CA . GLU A 1 205 ? -15.433 -2.000 17.169 1.00 93.38 205 GLU A CA 1
ATOM 1512 C C . GLU A 1 205 ? -15.075 -2.967 16.037 1.00 93.38 205 GLU A C 1
ATOM 1514 O O . GLU A 1 205 ? -14.915 -4.166 16.294 1.00 93.38 205 GLU A O 1
ATOM 1519 N N . ASN A 1 206 ? -15.042 -2.478 14.799 1.00 88.06 206 ASN A N 1
ATOM 1520 C CA . ASN A 1 206 ? -15.011 -3.324 13.604 1.00 88.06 206 ASN A CA 1
ATOM 1521 C C . ASN A 1 206 ? -13.651 -3.335 12.908 1.00 88.06 206 ASN A C 1
ATOM 1523 O O . ASN A 1 206 ? -13.401 -4.249 12.121 1.00 88.06 206 ASN A O 1
ATOM 1527 N N . VAL A 1 207 ? -12.788 -2.354 13.182 1.00 89.31 207 VAL A N 1
ATOM 1528 C CA . VAL A 1 207 ? -11.538 -2.173 12.438 1.00 89.31 207 VAL A CA 1
ATOM 1529 C C . VAL A 1 207 ? -10.346 -2.148 13.373 1.00 89.31 207 VAL A C 1
ATOM 1531 O O . VAL A 1 207 ? -9.369 -2.868 13.148 1.00 89.31 207 VAL A O 1
ATOM 1534 N N . THR A 1 208 ? -10.424 -1.361 14.442 1.00 90.62 208 THR A N 1
ATOM 1535 C CA . THR A 1 208 ? -9.350 -1.291 15.429 1.00 90.62 208 THR A CA 1
ATOM 1536 C C . THR A 1 208 ? -9.684 -2.121 16.665 1.00 90.62 208 THR A C 1
ATOM 1538 O O . THR A 1 208 ? -10.371 -3.143 16.612 1.00 90.62 208 THR A O 1
ATOM 1541 N N . SER A 1 209 ? -9.109 -1.755 17.806 1.00 90.44 209 SER A N 1
ATOM 1542 C CA . SER A 1 209 ? -9.298 -2.468 19.058 1.00 90.44 209 SER A CA 1
ATOM 1543 C C . SER A 1 209 ? -9.687 -1.496 20.152 1.00 90.44 209 SER A C 1
ATOM 1545 O O . SER A 1 209 ? -9.074 -0.441 20.309 1.00 90.44 209 SER A O 1
ATOM 1547 N N . VAL A 1 210 ? -10.641 -1.904 20.981 1.00 92.25 210 VAL A N 1
ATOM 1548 C CA . VAL A 1 210 ? -10.998 -1.162 22.190 1.00 92.25 210 VAL A CA 1
ATOM 1549 C C . VAL A 1 210 ? -9.942 -1.421 23.261 1.00 92.25 210 VAL A C 1
ATOM 1551 O O . VAL A 1 210 ? -9.818 -2.550 23.754 1.00 92.25 210 VAL A O 1
ATOM 1554 N N . ALA A 1 211 ? -9.201 -0.377 23.636 1.00 91.88 211 ALA A N 1
ATOM 1555 C CA . ALA A 1 211 ? -8.148 -0.458 24.646 1.00 91.88 211 ALA A CA 1
ATOM 1556 C C . ALA A 1 211 ? -8.719 -0.795 26.033 1.00 91.88 211 ALA A C 1
ATOM 1558 O O . ALA A 1 211 ? -8.329 -1.789 26.647 1.00 91.88 211 ALA A O 1
ATOM 1559 N N . ASN A 1 212 ? -9.681 0.002 26.494 1.00 92.56 212 ASN A N 1
ATOM 1560 C CA . ASN A 1 212 ? -10.341 -0.140 27.784 1.00 92.56 212 ASN A CA 1
ATOM 1561 C C . ASN A 1 212 ? -11.784 0.378 27.726 1.00 92.56 212 ASN A C 1
ATOM 1563 O O . ASN A 1 212 ? -12.165 1.126 26.828 1.00 92.56 212 ASN A O 1
ATOM 1567 N N . VAL A 1 213 ? -12.589 -0.031 28.705 1.00 95.38 213 VAL A N 1
ATOM 1568 C CA . VAL A 1 213 ? -13.952 0.470 28.903 1.00 95.38 213 VAL A CA 1
ATOM 1569 C C . VAL A 1 213 ? -14.076 0.876 30.359 1.00 95.38 213 VAL A C 1
ATOM 1571 O O . VAL A 1 213 ? -13.837 0.060 31.247 1.00 95.38 213 VAL A O 1
ATOM 1574 N N . THR A 1 214 ? -14.446 2.125 30.615 1.00 95.75 214 THR A N 1
ATOM 1575 C CA . THR A 1 214 ? -14.665 2.637 31.968 1.00 95.75 214 THR A CA 1
ATOM 1576 C C . THR A 1 214 ? -16.097 3.134 32.130 1.00 95.75 214 THR A C 1
ATOM 1578 O O . THR A 1 214 ? -16.747 3.540 31.168 1.00 95.75 214 THR A O 1
ATOM 1581 N N . ALA A 1 215 ? -16.599 3.082 33.358 1.00 95.81 215 ALA A N 1
ATOM 1582 C CA . ALA A 1 215 ? -17.876 3.649 33.754 1.00 95.81 215 ALA A CA 1
ATOM 1583 C C . ALA A 1 215 ? -17.648 4.648 34.889 1.00 95.81 215 ALA A C 1
ATOM 1585 O O . ALA A 1 215 ? -17.004 4.321 35.885 1.00 95.81 215 ALA A O 1
ATOM 1586 N N . ASP A 1 216 ? -18.183 5.859 34.754 1.00 96.12 216 ASP A N 1
ATOM 1587 C CA . ASP A 1 216 ? -18.225 6.818 35.854 1.00 96.12 216 ASP A CA 1
ATOM 1588 C C . ASP A 1 216 ? -19.406 6.484 36.776 1.00 96.12 216 ASP A C 1
ATOM 1590 O O . ASP A 1 216 ? -20.568 6.729 36.454 1.00 96.12 216 ASP A O 1
ATOM 1594 N N . ALA A 1 217 ? -19.092 5.888 37.922 1.00 93.81 217 ALA A N 1
ATOM 1595 C CA . ALA A 1 217 ? -20.016 5.546 38.993 1.00 93.81 217 ALA A CA 1
ATOM 1596 C C . ALA A 1 217 ? -19.784 6.428 40.237 1.00 93.81 217 ALA A C 1
ATOM 1598 O O . ALA A 1 217 ? -20.097 6.029 41.362 1.00 93.81 217 ALA A O 1
ATOM 1599 N N . THR A 1 218 ? -19.249 7.644 40.066 1.00 94.31 218 THR A N 1
ATOM 1600 C CA . THR A 1 218 ? -19.080 8.616 41.163 1.00 94.31 218 THR A CA 1
ATOM 1601 C C . THR A 1 218 ? -20.402 8.931 41.864 1.00 94.31 218 THR A C 1
ATOM 1603 O O . THR A 1 218 ? -20.426 9.029 43.089 1.00 94.31 218 THR A O 1
ATOM 1606 N N . GLY A 1 219 ? -21.514 8.979 41.122 1.00 90.06 219 GLY A N 1
ATOM 1607 C CA . GLY A 1 219 ? -22.863 9.153 41.677 1.00 90.06 219 GLY A CA 1
ATOM 1608 C C . GLY A 1 219 ? -23.336 8.010 42.586 1.00 90.06 219 GLY A C 1
ATOM 1609 O O . GLY A 1 219 ? -24.273 8.201 43.353 1.00 90.06 219 GLY A O 1
ATOM 1610 N N . LEU A 1 220 ? -22.671 6.851 42.529 1.00 88.56 220 LEU A N 1
ATOM 1611 C CA . LEU A 1 220 ? -22.914 5.679 43.378 1.00 88.56 220 LEU A CA 1
ATOM 1612 C C . LEU A 1 220 ? -21.811 5.489 44.436 1.00 88.56 220 LEU A C 1
ATOM 1614 O O . LEU A 1 220 ? -21.758 4.460 45.100 1.00 88.56 220 LEU A O 1
ATOM 1618 N N . GLY A 1 221 ? -20.880 6.441 44.560 1.00 89.38 221 GLY A N 1
ATOM 1619 C CA . GLY A 1 221 ? -19.748 6.358 45.488 1.00 89.38 221 GLY A CA 1
ATOM 1620 C C . GLY A 1 221 ? -18.610 5.423 45.054 1.00 89.38 221 GLY A C 1
ATOM 1621 O O . GLY A 1 221 ? -17.628 5.303 45.782 1.00 89.38 221 GLY A O 1
ATOM 1622 N N . ALA A 1 222 ? -18.693 4.797 43.874 1.00 89.69 222 ALA A N 1
ATOM 1623 C CA . ALA A 1 222 ? -17.697 3.834 43.385 1.00 89.69 222 ALA A CA 1
ATOM 1624 C C . ALA A 1 222 ? -16.570 4.464 42.538 1.00 89.69 222 ALA A C 1
ATOM 1626 O O . ALA A 1 222 ? -15.587 3.796 42.223 1.00 89.69 222 ALA A O 1
ATOM 1627 N N . GLY A 1 223 ? -16.683 5.750 42.187 1.00 94.69 223 GLY A N 1
ATOM 1628 C CA . GLY A 1 223 ? -15.696 6.439 41.351 1.00 94.69 223 GLY A CA 1
ATOM 1629 C C . GLY A 1 223 ? -15.734 5.981 39.891 1.00 94.69 223 GLY A C 1
ATOM 1630 O O . GLY A 1 223 ? -16.764 5.523 39.407 1.00 94.69 223 GLY A O 1
ATOM 1631 N N . VAL A 1 224 ? -14.613 6.107 39.177 1.00 96.06 224 VAL A N 1
ATOM 1632 C CA . VAL A 1 224 ? -14.476 5.571 37.813 1.00 96.06 224 VAL A CA 1
ATOM 1633 C C . VAL A 1 224 ? -14.034 4.112 37.895 1.00 96.06 224 VAL A C 1
ATOM 1635 O O . VAL A 1 224 ? -12.981 3.811 38.455 1.00 96.06 224 VAL A O 1
ATOM 1638 N N . VAL A 1 225 ? -14.832 3.213 37.324 1.00 94.56 225 VAL A N 1
ATOM 1639 C CA . VAL A 1 225 ? -14.625 1.762 37.363 1.00 94.56 225 VAL A CA 1
ATOM 1640 C C . VAL A 1 225 ? -14.226 1.263 35.980 1.00 94.56 225 VAL A C 1
ATOM 1642 O O . VAL A 1 225 ? -14.901 1.559 34.998 1.00 94.56 225 VAL A O 1
ATOM 1645 N N . GLU A 1 226 ? -13.155 0.479 35.885 1.00 95.44 226 GLU A N 1
ATOM 1646 C CA . GLU A 1 226 ? -12.795 -0.226 34.652 1.00 95.44 226 GLU A CA 1
ATOM 1647 C C . GLU A 1 226 ? -13.602 -1.526 34.524 1.00 95.44 226 GLU A C 1
ATOM 1649 O O . GLU A 1 226 ? -13.642 -2.350 35.442 1.00 95.44 226 GLU A O 1
ATOM 1654 N N . LEU A 1 227 ? -14.274 -1.711 33.388 1.00 93.94 227 LEU A N 1
ATOM 1655 C CA . LEU A 1 227 ? -15.086 -2.892 33.121 1.00 93.94 227 LEU A CA 1
ATOM 1656 C C . LEU A 1 227 ? -14.207 -4.025 32.594 1.00 93.94 227 LEU A C 1
ATOM 1658 O O . LEU A 1 227 ? -13.456 -3.873 31.630 1.00 93.94 227 LEU A O 1
ATOM 1662 N N . THR A 1 228 ? -14.343 -5.204 33.196 1.00 90.12 228 THR A N 1
ATOM 1663 C CA . THR A 1 228 ? -13.643 -6.406 32.733 1.00 90.12 228 THR A CA 1
ATOM 1664 C C . THR A 1 228 ? -14.441 -7.108 31.638 1.00 90.12 228 THR A C 1
ATOM 1666 O O . THR A 1 228 ? -15.670 -7.196 31.689 1.00 90.12 228 THR A O 1
ATOM 1669 N N . ARG A 1 229 ? -13.744 -7.631 30.620 1.00 86.25 229 ARG A N 1
ATOM 1670 C CA . ARG A 1 229 ? -14.390 -8.395 29.544 1.00 86.25 229 ARG A CA 1
ATOM 1671 C C . ARG A 1 229 ? -15.026 -9.657 30.122 1.00 86.25 229 ARG A C 1
ATOM 1673 O O . ARG A 1 229 ? -14.353 -10.470 30.755 1.00 86.25 229 ARG A O 1
ATOM 1680 N N . ARG A 1 230 ? -16.314 -9.858 29.853 1.00 76.81 230 ARG A N 1
ATOM 1681 C CA . ARG A 1 230 ? -16.999 -11.111 30.172 1.00 76.81 230 ARG A CA 1
ATOM 1682 C C . ARG A 1 230 ? -16.665 -12.125 29.078 1.00 76.81 230 ARG A C 1
ATOM 1684 O O . ARG A 1 230 ? -16.923 -11.855 27.908 1.00 76.81 230 ARG A O 1
ATOM 1691 N N . SER A 1 231 ? -16.078 -13.270 29.428 1.00 62.78 231 SER A N 1
ATOM 1692 C CA . SER A 1 231 ? -15.814 -14.330 28.446 1.00 62.78 231 SER A CA 1
ATOM 1693 C C . SER A 1 231 ? -17.115 -14.729 27.734 1.00 62.78 231 SER A C 1
ATOM 1695 O O . SER A 1 231 ? -18.141 -14.869 28.411 1.00 62.78 231 SER A O 1
ATOM 1697 N N . PRO A 1 232 ? -17.114 -14.934 26.402 1.00 58.59 232 PRO A N 1
ATOM 1698 C CA . PRO A 1 232 ? -18.293 -15.432 25.708 1.00 58.59 232 PRO A CA 1
ATOM 1699 C C . PRO A 1 232 ? -18.692 -16.780 26.313 1.00 58.59 232 PRO A C 1
ATOM 1701 O O . PRO A 1 232 ? -17.852 -17.654 26.538 1.00 58.59 232 PRO A O 1
ATOM 1704 N N .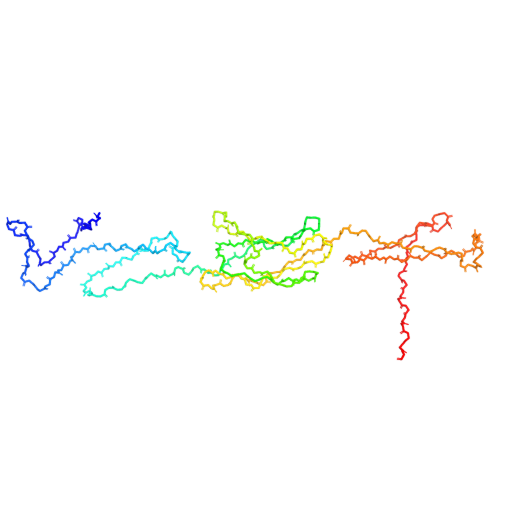 THR A 1 233 ? -19.978 -16.941 26.623 1.00 54.50 233 THR A N 1
ATOM 1705 C CA . THR A 1 233 ? -20.489 -18.220 27.127 1.00 54.50 233 THR A CA 1
ATOM 1706 C C . THR A 1 233 ? -20.335 -19.258 26.010 1.00 54.50 233 THR A C 1
ATOM 1708 O O . THR A 1 233 ? -20.833 -19.007 24.910 1.00 54.50 233 THR A O 1
ATOM 1711 N N . PRO A 1 234 ? -19.656 -20.401 26.231 1.00 41.22 234 PRO A N 1
ATOM 1712 C CA . PRO A 1 234 ? -19.500 -21.418 25.200 1.00 41.22 234 PRO A CA 1
ATOM 1713 C C . PRO A 1 234 ? -20.875 -21.892 24.735 1.00 41.22 234 PRO A C 1
ATOM 1715 O O . PRO A 1 234 ? -21.704 -22.299 25.550 1.00 41.22 234 PRO A O 1
ATOM 1718 N N . THR A 1 235 ? -21.130 -21.853 23.429 1.00 51.66 235 THR A N 1
ATOM 1719 C CA . THR A 1 235 ? -22.342 -22.452 22.868 1.00 51.66 235 THR A CA 1
ATOM 1720 C C . THR A 1 235 ? -22.282 -23.963 23.124 1.00 51.66 235 THR A C 1
ATOM 1722 O O . THR A 1 235 ? -21.282 -24.590 22.756 1.00 51.66 235 THR A O 1
ATOM 1725 N N . PRO A 1 236 ? -23.290 -24.583 23.765 1.00 48.41 236 PRO A N 1
ATOM 1726 C CA . PRO A 1 236 ? -23.279 -26.025 23.972 1.00 48.41 236 PRO A CA 1
ATOM 1727 C C . PRO A 1 236 ? -23.274 -26.728 22.610 1.00 48.41 236 PRO A C 1
ATOM 1729 O O . PRO A 1 236 ? -24.120 -26.451 21.757 1.00 48.41 236 PRO A O 1
ATOM 1732 N N . ARG A 1 237 ? -22.302 -27.624 22.394 1.00 52.66 237 ARG A N 1
ATOM 1733 C CA . ARG A 1 237 ? -22.279 -28.498 21.214 1.00 52.66 237 ARG A CA 1
ATOM 1734 C C . ARG A 1 237 ? -23.532 -29.378 21.245 1.00 52.66 237 ARG A C 1
ATOM 1736 O O . ARG A 1 237 ? -23.764 -30.060 22.242 1.00 52.66 237 ARG A O 1
ATOM 1743 N N . ARG A 1 238 ? -24.330 -29.312 20.179 1.00 60.62 238 ARG A N 1
ATOM 1744 C CA . ARG A 1 238 ? -25.388 -30.289 19.889 1.00 60.62 238 ARG A CA 1
ATOM 1745 C C . ARG A 1 238 ? -24.788 -31.583 19.361 1.00 60.62 238 ARG A C 1
ATOM 1747 O O . ARG A 1 238 ? -23.755 -31.493 18.660 1.00 60.62 238 ARG A O 1
#

Radius of gyration: 39.0 Å; chains: 1; bounding box: 85×45×118 Å